Protein AF-A0A496D3Z0-F1 (afdb_monomer_lite)

Foldseek 3Di:
DVLLVVLVVVVVVVVVVLVVVVVVLVVVCVVPPDDVVSVVVVVVSVVVVVVVVVVSCVSCVVVVVVVVVVVVVVVVVCLLQPCPNPPRPNVVVVVVVVVVLVVLQVVLVVQLVVLVVQLVVQLVVLVPDPPDDPVRSVVSSVVSVVSSVVSNVVSVVVHDDDDDDDDDPDPCVVVVVVVVCCVPPVVPDDPVVNCVVCVVVVVVQVVVVVVVDHDDDPVDDDDDDDPPPDDD

Sequence (232 aa):
MENCVSTLQMNAESSVLYAGKGRGLLEQIGREGMNEFFAGEIRAYIAECTCEVGRMNCIRKPFTTELVKWQKQFVAFEKSIDPAEKGSPAYEASCILFAYMKKQMNEAENRALQLQKNRNRTEKRIAGRDDLSDEQKSQALQKADSRLLAGQAALQLTAVATDLIPVVTDPEGYIDLLRFWWQELGRNLSDDDLERIFRPMLSYAKKQARKGVRVKSVYIEYREEPKGVRAA

Structure (mmCIF, N/CA/C/O backbone):
data_AF-A0A496D3Z0-F1
#
_entry.id   AF-A0A496D3Z0-F1
#
loop_
_atom_site.group_PDB
_atom_site.id
_atom_site.type_symbol
_atom_site.label_atom_id
_atom_site.label_alt_id
_atom_site.label_comp_id
_atom_site.label_asym_id
_atom_site.label_entity_id
_atom_site.label_seq_id
_atom_site.pdbx_PDB_ins_code
_atom_site.Cartn_x
_atom_site.Cartn_y
_atom_site.Cartn_z
_atom_site.occupancy
_atom_site.B_iso_or_equiv
_atom_site.auth_seq_id
_atom_site.auth_comp_id
_atom_site.auth_asym_id
_atom_site.auth_atom_id
_atom_site.pdbx_PDB_model_num
ATOM 1 N N . MET A 1 1 ? 27.974 25.133 -6.505 1.00 60.75 1 MET A N 1
ATOM 2 C CA . MET A 1 1 ? 26.941 24.802 -7.517 1.00 60.75 1 MET A CA 1
ATOM 3 C C . MET A 1 1 ? 27.378 25.120 -8.945 1.00 60.75 1 MET A C 1
ATOM 5 O O . MET A 1 1 ? 27.007 24.371 -9.834 1.00 60.75 1 MET A O 1
ATOM 9 N N . GLU A 1 2 ? 28.203 26.145 -9.170 1.00 62.78 2 GLU A N 1
ATOM 10 C CA . GLU A 1 2 ? 28.691 26.567 -10.499 1.00 62.78 2 GLU A CA 1
ATOM 11 C C . GLU A 1 2 ? 29.305 25.430 -11.351 1.00 62.78 2 GLU A C 1
ATOM 13 O O . GLU A 1 2 ? 28.950 25.259 -12.514 1.00 62.78 2 GLU A O 1
ATOM 18 N N . ASN A 1 3 ? 30.102 24.540 -10.744 1.00 80.12 3 ASN A N 1
ATOM 19 C CA . ASN A 1 3 ? 30.683 23.367 -11.424 1.00 80.12 3 ASN A CA 1
ATOM 20 C C . ASN A 1 3 ? 29.629 22.302 -11.843 1.00 80.12 3 ASN A C 1
ATOM 22 O O . ASN A 1 3 ? 29.770 21.623 -12.859 1.00 80.12 3 ASN A O 1
ATOM 26 N N . CYS A 1 4 ? 28.518 22.189 -11.104 1.00 86.31 4 CYS A N 1
ATOM 27 C CA . CYS A 1 4 ? 27.430 21.258 -11.430 1.00 86.31 4 CYS A CA 1
ATOM 28 C C . CYS A 1 4 ? 26.625 21.733 -12.648 1.00 86.31 4 CYS A C 1
ATOM 30 O O . CYS A 1 4 ? 26.275 20.926 -13.506 1.00 86.31 4 CYS A O 1
ATOM 32 N N . VAL A 1 5 ? 26.358 23.040 -12.739 1.00 88.62 5 VAL A N 1
ATOM 33 C CA . VAL A 1 5 ? 25.646 23.639 -13.881 1.00 88.62 5 VAL A CA 1
ATOM 34 C C . VAL A 1 5 ? 26.470 23.488 -15.159 1.00 88.62 5 VAL A C 1
ATOM 36 O O . VAL A 1 5 ? 25.944 23.038 -16.173 1.00 88.62 5 VAL A O 1
ATOM 39 N N . SER A 1 6 ? 27.776 23.758 -15.088 1.00 89.38 6 SER A N 1
ATOM 40 C CA . SER A 1 6 ? 28.695 23.540 -16.212 1.00 89.38 6 SER A CA 1
ATOM 41 C C . SER A 1 6 ? 28.736 22.068 -16.656 1.00 89.38 6 SER A C 1
ATOM 43 O O . SER A 1 6 ? 28.570 21.764 -17.835 1.00 89.38 6 SER A O 1
ATOM 45 N N . THR A 1 7 ? 28.834 21.128 -15.709 1.00 90.06 7 THR A N 1
ATOM 46 C CA . THR A 1 7 ? 28.769 19.683 -16.004 1.00 90.06 7 THR A CA 1
ATOM 47 C C . THR A 1 7 ? 27.466 19.294 -16.710 1.00 90.06 7 THR A C 1
ATOM 49 O O . THR A 1 7 ? 27.479 18.505 -17.655 1.00 90.06 7 THR A O 1
ATOM 52 N N . LEU A 1 8 ? 26.330 19.829 -16.253 1.00 92.44 8 LEU A N 1
ATOM 53 C CA . LEU A 1 8 ? 25.029 19.556 -16.859 1.00 92.44 8 LEU A CA 1
ATOM 54 C C . LEU A 1 8 ? 24.971 20.067 -18.304 1.00 92.44 8 LEU A C 1
ATOM 56 O O . LEU A 1 8 ? 24.492 19.347 -19.178 1.00 92.44 8 LEU A O 1
ATOM 60 N N . GLN A 1 9 ? 25.510 21.260 -18.555 1.00 93.88 9 GLN A N 1
ATOM 61 C CA . GLN A 1 9 ? 25.597 21.844 -19.890 1.00 93.88 9 GLN A CA 1
ATOM 62 C C . GLN A 1 9 ? 26.460 20.987 -20.833 1.00 93.88 9 GLN A C 1
ATOM 64 O O . GLN A 1 9 ? 25.999 20.614 -21.910 1.00 93.88 9 GLN A O 1
ATOM 69 N N . MET A 1 10 ? 27.656 20.570 -20.401 1.00 91.56 10 MET A N 1
ATOM 70 C CA . MET A 1 10 ? 28.522 19.676 -21.191 1.00 91.56 10 MET A CA 1
ATOM 71 C C . MET A 1 10 ? 27.834 18.342 -21.523 1.00 91.56 10 MET A C 1
ATOM 73 O O . MET A 1 10 ? 27.983 17.795 -22.619 1.00 91.56 10 MET A O 1
ATOM 77 N N . ASN A 1 11 ? 27.073 17.798 -20.571 1.00 93.81 11 ASN A N 1
ATOM 78 C CA . ASN A 1 11 ? 26.295 16.580 -20.774 1.00 93.81 11 ASN A CA 1
ATOM 79 C C . ASN A 1 11 ? 25.156 16.788 -21.786 1.00 93.81 11 ASN A C 1
ATOM 81 O O . ASN A 1 11 ? 24.893 15.892 -22.588 1.00 93.81 11 ASN A O 1
ATOM 85 N N . ALA A 1 12 ? 24.495 17.949 -21.771 1.00 95.06 12 ALA A N 1
ATOM 86 C CA . ALA A 1 12 ? 23.454 18.290 -22.737 1.00 95.06 12 ALA A CA 1
ATOM 87 C C . ALA A 1 12 ? 24.020 18.392 -24.162 1.00 95.06 12 ALA A C 1
ATOM 89 O O . ALA A 1 12 ? 23.465 17.802 -25.087 1.00 95.06 12 ALA A O 1
ATOM 90 N N . GLU A 1 13 ? 25.167 19.051 -24.329 1.00 95.94 13 GLU A N 1
ATOM 91 C CA . GLU A 1 13 ? 25.869 19.150 -25.617 1.00 95.94 13 GLU A CA 1
ATOM 92 C C . GLU A 1 13 ? 26.274 17.770 -26.152 1.00 95.94 13 GLU A C 1
ATOM 94 O O . GLU A 1 13 ? 25.995 17.439 -27.307 1.00 95.94 13 GLU A O 1
ATOM 99 N N . SER A 1 14 ? 26.846 16.924 -25.289 1.00 95.38 14 SER A N 1
ATOM 100 C CA . SER A 1 14 ? 27.213 15.545 -25.640 1.00 95.38 14 SER A CA 1
ATOM 101 C C . SER A 1 14 ? 25.978 14.732 -26.048 1.00 95.38 14 SER A C 1
ATOM 103 O O . SER A 1 14 ? 25.997 14.018 -27.050 1.00 95.38 14 SER A O 1
ATOM 105 N N . SER A 1 15 ? 24.865 14.881 -25.324 1.00 95.69 15 SER A N 1
ATOM 106 C CA . SER A 1 15 ? 23.603 14.212 -25.651 1.00 95.69 15 SER A CA 1
ATOM 107 C C . SER A 1 15 ? 23.080 14.609 -27.034 1.00 95.69 15 SER A C 1
ATOM 109 O O . SER A 1 15 ? 22.713 13.730 -27.816 1.00 95.69 15 SER A O 1
ATOM 111 N N . VAL A 1 16 ? 23.097 15.903 -27.370 1.00 97.31 16 VAL A N 1
ATOM 112 C CA . VAL A 1 16 ? 22.677 16.396 -28.692 1.00 97.31 16 VAL A CA 1
ATOM 113 C C . VAL A 1 16 ? 23.562 15.823 -29.800 1.00 97.31 16 VAL A C 1
ATOM 115 O O . VAL A 1 16 ? 23.030 15.349 -30.808 1.00 97.31 16 VAL A O 1
ATOM 118 N N . LEU A 1 17 ? 24.884 15.810 -29.601 1.00 96.94 17 LEU A N 1
ATOM 119 C CA . LEU A 1 17 ? 25.853 15.283 -30.565 1.00 96.94 17 LEU A CA 1
ATOM 120 C C . LEU A 1 17 ? 25.596 13.804 -30.889 1.00 96.94 17 LEU A C 1
ATOM 122 O O . LEU A 1 17 ? 25.396 13.448 -32.053 1.00 96.94 17 LEU A O 1
ATOM 126 N N . TYR A 1 18 ? 25.566 12.942 -29.868 1.00 97.19 18 TYR A N 1
ATOM 127 C CA . TYR A 1 18 ? 25.390 11.501 -30.073 1.00 97.19 18 TYR A CA 1
ATOM 128 C C . TYR A 1 18 ? 23.985 11.161 -30.579 1.00 97.19 18 TYR A C 1
ATOM 130 O O . TYR A 1 18 ? 23.849 10.318 -31.463 1.00 97.19 18 TYR A O 1
ATOM 138 N N . ALA A 1 19 ? 22.948 11.868 -30.118 1.00 97.12 19 ALA A N 1
ATOM 139 C CA . ALA A 1 19 ? 21.601 11.701 -30.658 1.00 97.12 19 ALA A CA 1
ATOM 140 C C . ALA A 1 19 ? 21.523 12.092 -32.145 1.00 97.12 19 ALA A C 1
ATOM 142 O O . ALA A 1 19 ? 20.820 11.437 -32.914 1.00 97.12 19 ALA A O 1
ATOM 143 N N . GLY A 1 20 ? 22.254 13.131 -32.564 1.00 97.50 20 GLY A N 1
ATOM 144 C CA . GLY A 1 20 ? 22.399 13.505 -33.971 1.00 97.50 20 GLY A CA 1
ATOM 145 C C . GLY A 1 20 ? 23.068 12.407 -34.800 1.00 97.50 20 GLY A C 1
ATOM 146 O O . GLY A 1 20 ? 22.514 12.000 -35.820 1.00 97.50 20 GLY A O 1
ATOM 147 N N . LYS A 1 21 ? 24.203 11.871 -34.323 1.00 96.75 21 LYS A N 1
ATOM 148 C CA . LYS A 1 21 ? 24.913 10.752 -34.970 1.00 96.75 21 LYS A CA 1
ATOM 149 C C . LYS A 1 21 ? 24.010 9.523 -35.129 1.00 96.75 21 LYS A C 1
ATOM 151 O O . LYS A 1 21 ? 23.917 8.969 -36.220 1.00 96.75 21 LYS A O 1
ATOM 156 N N . GLY A 1 22 ? 23.296 9.144 -34.068 1.00 96.94 22 GLY A N 1
ATOM 157 C CA . GLY A 1 22 ? 22.370 8.012 -34.087 1.00 96.94 22 GLY A CA 1
ATOM 158 C C . GLY A 1 22 ? 21.210 8.199 -35.064 1.00 96.94 22 GLY A C 1
ATOM 159 O O . GLY A 1 22 ? 20.915 7.289 -35.832 1.00 96.94 22 GLY A O 1
ATOM 160 N N . ARG A 1 23 ? 20.578 9.382 -35.088 1.00 97.69 23 ARG A N 1
ATOM 161 C CA . ARG A 1 23 ? 19.509 9.681 -36.058 1.00 97.69 23 ARG A CA 1
ATOM 162 C C . ARG A 1 23 ? 20.002 9.587 -37.499 1.00 97.69 23 ARG A C 1
ATOM 164 O O . ARG A 1 23 ? 19.348 8.931 -38.299 1.00 97.69 23 ARG A O 1
ATOM 171 N N . GLY A 1 24 ? 21.167 10.162 -37.806 1.00 97.25 24 GLY A N 1
ATOM 172 C CA . GLY A 1 24 ? 21.754 10.080 -39.146 1.00 97.25 24 GLY A CA 1
ATOM 173 C C . GLY A 1 24 ? 22.010 8.636 -39.592 1.00 97.25 24 GLY A C 1
ATOM 174 O O . GLY A 1 24 ? 21.653 8.265 -40.710 1.00 97.25 24 GLY A O 1
ATOM 175 N N . LEU A 1 25 ? 22.545 7.802 -38.693 1.00 96.62 25 LEU A N 1
ATOM 176 C CA . LEU A 1 25 ? 22.771 6.380 -38.960 1.00 96.62 25 LEU A CA 1
ATOM 177 C C . LEU A 1 25 ? 21.450 5.626 -39.197 1.00 96.62 25 LEU A C 1
ATOM 179 O O . LEU A 1 25 ? 21.336 4.857 -40.148 1.00 96.62 25 LEU A O 1
ATOM 183 N N . LEU A 1 26 ? 20.429 5.876 -38.372 1.00 96.94 26 LEU A N 1
ATOM 184 C CA . LEU A 1 26 ? 19.109 5.256 -38.524 1.0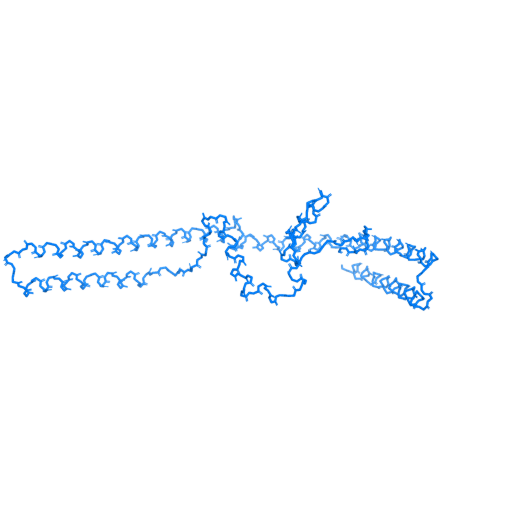0 96.94 26 LEU A CA 1
ATOM 185 C C . LEU A 1 26 ? 18.402 5.685 -39.817 1.00 96.94 26 LEU A C 1
ATOM 187 O O . LEU A 1 26 ? 17.761 4.858 -40.460 1.00 96.94 26 LEU A O 1
ATOM 191 N N . GLU A 1 27 ? 18.537 6.946 -40.230 1.00 97.31 27 GLU A N 1
ATOM 192 C CA . GLU A 1 27 ? 18.002 7.432 -41.505 1.00 97.31 27 GLU A CA 1
ATOM 193 C C . GLU A 1 27 ? 18.667 6.759 -42.712 1.00 97.31 27 GLU A C 1
ATOM 195 O O . GLU A 1 27 ? 17.983 6.420 -43.677 1.00 97.31 27 GLU A O 1
ATOM 200 N N . GLN A 1 28 ? 19.987 6.549 -42.669 1.00 95.62 28 GLN A N 1
ATOM 201 C CA . GLN A 1 28 ? 20.709 5.815 -43.714 1.00 95.62 28 GLN A CA 1
ATOM 202 C C . GLN A 1 28 ? 20.238 4.362 -43.794 1.00 95.62 28 GLN A C 1
ATOM 204 O O . GLN A 1 28 ? 19.868 3.899 -44.872 1.00 95.62 28 GLN A O 1
ATOM 209 N N . ILE A 1 29 ? 20.136 3.679 -42.651 1.00 96.25 29 ILE A N 1
ATOM 210 C CA . ILE A 1 29 ? 19.622 2.303 -42.577 1.00 96.25 29 ILE A CA 1
ATOM 211 C C . ILE A 1 29 ? 18.179 2.221 -43.085 1.00 96.25 29 ILE A C 1
ATOM 213 O O . ILE A 1 29 ? 17.824 1.269 -43.777 1.00 96.25 29 ILE A O 1
ATOM 217 N N . GLY A 1 30 ? 17.345 3.221 -42.787 1.00 95.12 30 GLY A N 1
ATOM 218 C CA . GLY A 1 30 ? 15.973 3.293 -43.289 1.00 95.12 30 GLY A CA 1
ATOM 219 C C . GLY A 1 30 ? 15.882 3.395 -44.816 1.00 95.12 30 GLY A C 1
ATOM 220 O O . GLY A 1 30 ? 14.914 2.906 -45.392 1.00 95.12 30 GLY A O 1
ATOM 221 N N . ARG A 1 31 ? 16.884 3.996 -45.477 1.00 95.19 31 ARG A N 1
ATOM 222 C CA . ARG A 1 31 ? 16.952 4.120 -46.945 1.00 95.19 31 ARG A CA 1
ATOM 223 C C . ARG A 1 31 ? 17.604 2.916 -47.625 1.00 95.19 31 ARG A C 1
ATOM 225 O O . ARG A 1 31 ? 17.150 2.505 -48.686 1.00 95.19 31 ARG A O 1
ATOM 232 N N . GLU A 1 32 ? 18.670 2.384 -47.038 1.00 93.94 32 GLU A N 1
ATOM 233 C CA . GLU A 1 32 ? 19.558 1.402 -47.681 1.00 93.94 32 GLU A CA 1
ATOM 234 C C . GLU A 1 32 ? 19.343 -0.036 -47.182 1.00 93.94 32 GLU A C 1
ATOM 236 O O . GLU A 1 32 ? 19.821 -0.990 -47.795 1.00 93.94 32 GLU A O 1
ATOM 241 N N . GLY A 1 33 ? 18.584 -0.206 -46.097 1.00 93.12 33 GLY A N 1
ATOM 242 C CA . GLY A 1 33 ? 18.344 -1.490 -45.450 1.00 93.12 33 GLY A CA 1
ATOM 243 C C . GLY A 1 33 ? 19.499 -1.932 -44.548 1.00 93.12 33 GLY A C 1
ATOM 244 O O . GLY A 1 33 ? 20.648 -1.521 -44.693 1.00 93.12 33 GLY A O 1
ATOM 245 N N . MET A 1 34 ? 19.189 -2.797 -43.582 1.00 94.44 34 MET A N 1
ATOM 246 C CA . MET A 1 34 ? 20.186 -3.324 -42.650 1.00 94.44 34 MET A CA 1
ATOM 247 C C . MET A 1 34 ? 21.131 -4.312 -43.350 1.00 94.44 34 MET A C 1
ATOM 249 O O . MET A 1 34 ? 20.680 -5.248 -44.007 1.00 94.44 34 MET A O 1
ATOM 253 N N . ASN A 1 35 ? 22.441 -4.138 -43.168 1.00 93.75 35 ASN A N 1
ATOM 254 C CA . ASN A 1 35 ? 23.485 -5.006 -43.722 1.00 93.75 35 ASN A CA 1
ATOM 255 C C . ASN A 1 35 ? 24.674 -5.132 -42.744 1.00 93.75 35 ASN A C 1
ATOM 257 O O . ASN A 1 35 ? 24.677 -4.504 -41.686 1.00 93.75 35 ASN A O 1
ATOM 261 N N . GLU A 1 36 ? 25.686 -5.946 -43.072 1.00 93.88 36 GLU A N 1
ATOM 262 C CA . GLU A 1 36 ? 26.823 -6.195 -42.163 1.00 93.88 36 GLU A CA 1
ATOM 263 C C . GLU A 1 36 ? 27.687 -4.944 -41.924 1.00 93.88 36 GLU A C 1
ATOM 265 O O . GLU A 1 36 ? 28.218 -4.763 -40.828 1.00 93.88 36 GLU A O 1
ATOM 270 N N . PHE A 1 37 ? 27.777 -4.041 -42.908 1.00 94.19 37 PHE A N 1
ATOM 271 C CA . PHE A 1 37 ? 28.451 -2.754 -42.738 1.00 94.19 37 PHE A CA 1
ATOM 272 C C . PHE A 1 37 ? 27.727 -1.902 -41.684 1.00 94.19 37 PHE A C 1
ATOM 274 O O . PHE A 1 37 ? 28.333 -1.514 -40.686 1.00 94.19 37 PHE A O 1
ATOM 281 N N . PHE A 1 38 ? 26.409 -1.718 -41.820 1.00 95.81 38 PHE A N 1
ATOM 282 C CA . PHE A 1 38 ? 25.603 -1.008 -40.825 1.00 95.81 38 PHE A CA 1
ATOM 283 C C . PHE A 1 38 ? 25.552 -1.728 -39.473 1.00 95.81 38 PHE A C 1
ATOM 285 O O . PHE A 1 38 ? 25.479 -1.073 -38.437 1.00 95.81 38 PHE A O 1
ATOM 292 N N . ALA A 1 39 ? 25.655 -3.061 -39.442 1.00 93.69 39 ALA A N 1
ATOM 293 C CA . ALA A 1 39 ? 25.828 -3.806 -38.196 1.00 93.69 39 ALA A CA 1
ATOM 294 C C . ALA A 1 39 ? 27.145 -3.440 -37.493 1.00 93.69 39 ALA A C 1
ATOM 296 O O . ALA A 1 39 ? 27.179 -3.315 -36.268 1.00 93.69 39 ALA A O 1
ATOM 297 N N . GLY A 1 40 ? 28.235 -3.264 -38.247 1.00 95.19 40 GLY A N 1
ATOM 298 C CA . GLY A 1 40 ? 29.501 -2.722 -37.750 1.00 95.19 40 GLY A CA 1
ATOM 299 C C . GLY A 1 40 ? 29.348 -1.306 -37.189 1.00 95.19 40 GLY A C 1
ATOM 300 O O . GLY A 1 40 ? 29.679 -1.079 -36.026 1.00 95.19 40 GLY A O 1
ATOM 301 N N . GLU A 1 41 ? 28.763 -0.398 -37.971 1.00 96.06 41 GLU A N 1
ATOM 302 C CA . GLU A 1 41 ? 28.565 1.008 -37.588 1.00 96.06 41 GLU A CA 1
ATOM 303 C C . GLU A 1 41 ? 27.668 1.164 -36.354 1.00 96.06 41 GLU A C 1
ATOM 305 O O . GLU A 1 41 ? 27.993 1.921 -35.441 1.00 96.06 41 GLU A O 1
ATOM 310 N N . ILE A 1 42 ? 26.576 0.396 -36.262 1.00 95.31 42 ILE A N 1
ATOM 311 C CA . ILE A 1 42 ? 25.711 0.384 -35.075 1.00 95.31 42 ILE A CA 1
ATOM 312 C C . ILE A 1 42 ? 26.484 -0.115 -33.855 1.00 95.31 42 ILE A C 1
ATOM 314 O O . ILE A 1 42 ? 26.382 0.484 -32.785 1.00 95.31 42 ILE A O 1
ATOM 318 N N . ARG A 1 43 ? 27.274 -1.190 -33.987 1.00 94.38 43 ARG A N 1
ATOM 319 C CA . ARG A 1 43 ? 28.087 -1.706 -32.872 1.00 94.38 43 ARG A CA 1
ATOM 320 C C . ARG A 1 43 ? 29.107 -0.669 -32.399 1.00 94.38 43 ARG A C 1
ATOM 322 O O . ARG A 1 43 ? 29.235 -0.474 -31.191 1.00 94.38 43 ARG A O 1
ATOM 329 N N . ALA A 1 44 ? 29.786 0.013 -33.322 1.00 95.75 44 ALA A N 1
ATOM 330 C CA . ALA A 1 44 ? 30.734 1.077 -33.001 1.00 95.75 44 ALA A CA 1
ATOM 331 C C . ALA A 1 44 ? 30.041 2.268 -32.322 1.00 95.75 44 ALA A C 1
ATOM 333 O O . ALA A 1 44 ? 30.456 2.687 -31.243 1.00 95.75 44 ALA A O 1
ATOM 334 N N . TYR A 1 45 ? 28.929 2.744 -32.887 1.00 96.81 45 TYR A N 1
ATOM 335 C CA . TYR A 1 45 ? 28.114 3.809 -32.306 1.00 96.81 45 TYR A CA 1
ATOM 336 C C . TYR A 1 45 ? 27.648 3.471 -30.881 1.00 96.81 45 TYR A C 1
ATOM 338 O O . TYR A 1 45 ? 27.814 4.278 -29.969 1.00 96.81 45 TYR A O 1
ATOM 346 N N . ILE A 1 46 ? 27.134 2.257 -30.656 1.00 95.56 46 ILE A N 1
ATOM 347 C CA . ILE A 1 46 ? 26.729 1.789 -29.323 1.00 95.56 46 ILE A CA 1
ATOM 348 C C . ILE A 1 46 ? 27.921 1.780 -28.358 1.00 95.56 46 ILE A C 1
ATOM 350 O O . ILE A 1 46 ? 27.777 2.200 -27.206 1.00 95.56 46 ILE A O 1
ATOM 354 N N . ALA A 1 47 ? 29.094 1.319 -28.801 1.00 95.75 47 ALA A N 1
ATOM 355 C CA . ALA A 1 47 ? 30.295 1.297 -27.971 1.00 95.75 47 ALA A CA 1
ATOM 356 C C . ALA A 1 47 ? 30.737 2.715 -27.570 1.00 95.75 47 ALA A C 1
ATOM 358 O O . ALA A 1 47 ? 30.998 2.964 -26.393 1.00 95.75 47 ALA A O 1
ATOM 359 N N . GLU A 1 48 ? 30.746 3.664 -28.508 1.00 95.81 48 GLU A N 1
ATOM 360 C CA . GLU A 1 48 ? 31.067 5.065 -28.221 1.00 95.81 48 GLU A CA 1
ATOM 361 C C . GLU A 1 48 ? 30.060 5.700 -27.255 1.00 95.81 48 GLU A C 1
ATOM 363 O O . GLU A 1 48 ? 30.461 6.301 -26.257 1.00 95.81 48 GLU A O 1
ATOM 368 N N . CYS A 1 49 ? 28.755 5.511 -27.490 1.00 96.50 49 CYS A N 1
ATOM 369 C CA . CYS A 1 49 ? 27.718 5.981 -26.573 1.00 96.50 49 CYS A CA 1
ATOM 370 C C . CYS A 1 49 ? 27.898 5.395 -25.170 1.00 96.50 49 CYS A C 1
ATOM 372 O O . CYS A 1 49 ? 27.720 6.099 -24.179 1.00 96.50 49 CYS A O 1
ATOM 374 N N . THR A 1 50 ? 28.282 4.121 -25.072 1.00 95.38 50 THR A N 1
ATOM 375 C CA . THR A 1 50 ? 28.534 3.461 -23.786 1.00 95.38 50 THR A CA 1
ATOM 376 C C . THR A 1 50 ? 29.696 4.127 -23.046 1.00 95.38 50 THR A C 1
ATOM 378 O O . THR A 1 50 ? 29.575 4.432 -21.857 1.00 95.38 50 THR A O 1
ATOM 381 N N . CYS A 1 51 ? 30.800 4.405 -23.744 1.00 95.69 51 CYS A N 1
ATOM 382 C CA . CYS A 1 51 ? 31.952 5.112 -23.185 1.00 95.69 51 CYS A CA 1
ATOM 383 C C . CYS A 1 51 ? 31.588 6.532 -22.732 1.00 95.69 51 CYS A C 1
ATOM 385 O O . CYS A 1 51 ? 31.926 6.927 -21.613 1.00 95.69 51 CYS A O 1
ATOM 387 N N . GLU A 1 52 ? 30.856 7.279 -23.560 1.00 95.94 52 GLU A N 1
ATOM 388 C CA . GLU A 1 52 ? 30.467 8.653 -23.249 1.00 95.94 52 GLU A CA 1
ATOM 389 C C . GLU A 1 52 ? 29.507 8.719 -22.057 1.00 95.94 52 GLU A C 1
ATOM 391 O O . GLU A 1 52 ? 29.727 9.490 -21.123 1.00 95.94 52 GLU A O 1
ATOM 396 N N . VAL A 1 53 ? 28.500 7.843 -22.010 1.00 96.00 53 VAL A N 1
ATOM 397 C CA . VAL A 1 53 ? 27.616 7.707 -20.843 1.00 96.00 53 VAL A CA 1
ATOM 398 C C . VAL A 1 53 ? 28.428 7.365 -19.591 1.00 96.00 53 VAL A C 1
ATOM 400 O O . VAL A 1 53 ? 28.169 7.916 -18.519 1.00 96.00 53 VAL A O 1
ATOM 403 N N . GLY A 1 54 ? 29.448 6.509 -19.710 1.00 94.56 54 GLY A N 1
ATOM 404 C CA . GLY A 1 54 ? 30.405 6.231 -18.638 1.00 94.56 54 GLY A CA 1
ATOM 405 C C . GLY A 1 54 ? 31.105 7.495 -18.127 1.00 94.56 54 GLY A C 1
ATOM 406 O O . GLY A 1 54 ? 31.107 7.757 -16.922 1.00 94.56 54 GLY A O 1
ATOM 407 N N . ARG A 1 55 ? 31.628 8.328 -19.033 1.00 95.12 55 ARG A N 1
ATOM 408 C CA . ARG A 1 55 ? 32.265 9.616 -18.712 1.00 95.12 55 ARG A CA 1
ATOM 409 C C . ARG A 1 55 ? 31.291 10.581 -18.029 1.00 95.12 55 ARG A C 1
ATOM 411 O O . ARG A 1 55 ? 31.595 11.087 -16.947 1.00 95.12 55 ARG A O 1
ATOM 418 N N . MET A 1 56 ? 30.106 10.787 -18.609 1.00 94.62 56 MET A N 1
ATOM 419 C CA . MET A 1 56 ? 29.043 11.635 -18.049 1.00 94.62 56 MET A CA 1
ATOM 420 C C . MET A 1 56 ? 28.660 11.182 -16.632 1.00 94.62 56 MET A C 1
ATOM 422 O O . MET A 1 56 ? 28.493 12.004 -15.725 1.00 94.62 56 MET A O 1
ATOM 426 N N . ASN A 1 57 ? 28.560 9.864 -16.421 1.00 93.25 57 ASN A N 1
ATOM 427 C CA . ASN A 1 57 ? 28.279 9.259 -15.123 1.00 93.25 57 ASN A CA 1
ATOM 428 C C . ASN A 1 57 ? 29.386 9.539 -14.103 1.00 93.25 57 ASN A C 1
ATOM 430 O O . ASN A 1 57 ? 29.077 9.904 -12.969 1.00 93.25 57 ASN A O 1
ATOM 434 N N . CYS A 1 58 ? 30.657 9.409 -14.486 1.00 92.81 58 CYS A N 1
ATOM 435 C CA . CYS A 1 58 ? 31.787 9.699 -13.605 1.00 92.81 58 CYS A CA 1
ATOM 436 C C . CYS A 1 58 ? 31.783 11.155 -13.123 1.00 92.81 58 CYS A C 1
ATOM 438 O O . CYS A 1 58 ? 31.955 11.396 -11.930 1.00 92.81 58 CYS A O 1
ATOM 440 N N . ILE A 1 59 ? 31.523 12.113 -14.017 1.00 90.81 59 ILE A N 1
ATOM 441 C CA . ILE A 1 59 ? 31.560 13.544 -13.680 1.00 90.81 59 ILE A CA 1
ATOM 442 C C . ILE A 1 59 ? 30.347 13.951 -12.835 1.00 90.81 59 ILE A C 1
ATOM 444 O O . ILE A 1 59 ? 30.495 14.698 -11.871 1.00 90.81 59 ILE A O 1
ATOM 448 N N . ARG A 1 60 ? 29.143 13.427 -13.122 1.00 92.00 60 ARG A N 1
ATOM 449 C CA . ARG A 1 60 ? 27.949 13.748 -12.312 1.00 92.00 60 ARG A CA 1
ATOM 450 C C . ARG A 1 60 ? 27.960 13.092 -10.925 1.00 92.00 60 ARG A C 1
ATOM 452 O O . ARG A 1 60 ? 27.260 13.552 -10.019 1.00 92.00 60 ARG A O 1
ATOM 459 N N . LYS A 1 61 ? 28.707 11.992 -10.751 1.00 93.00 61 LYS A N 1
ATOM 460 C CA . LYS A 1 61 ? 28.653 11.133 -9.557 1.00 93.00 61 LYS A CA 1
ATOM 461 C C . LYS A 1 61 ? 28.884 11.891 -8.243 1.00 93.00 61 LYS A C 1
ATOM 463 O O . LYS A 1 61 ? 28.042 11.715 -7.363 1.00 93.00 61 LYS A O 1
ATOM 468 N N . PRO A 1 62 ? 29.911 12.747 -8.074 1.00 91.69 62 PRO A N 1
ATOM 469 C CA . PRO A 1 62 ? 30.134 13.465 -6.815 1.00 91.69 62 PR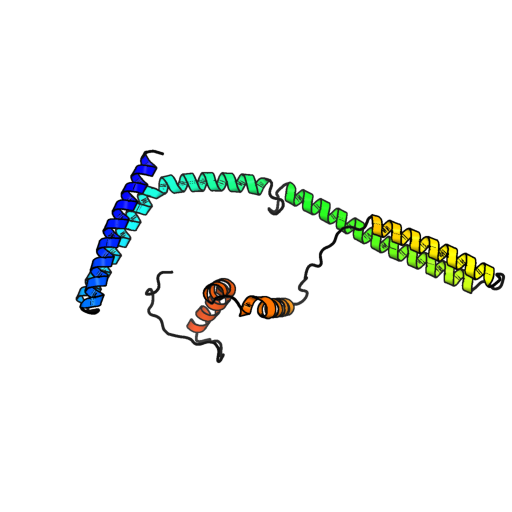O A CA 1
ATOM 470 C C . PRO A 1 62 ? 28.938 14.337 -6.412 1.00 91.69 62 PRO A C 1
ATOM 472 O O . PRO A 1 62 ? 28.498 14.288 -5.267 1.00 91.69 62 PRO A O 1
ATOM 475 N N . PHE A 1 63 ? 28.346 15.056 -7.371 1.00 90.81 63 PHE A N 1
ATOM 476 C CA . PHE A 1 63 ? 27.189 15.920 -7.121 1.00 90.81 63 PHE A CA 1
ATOM 477 C C . PHE A 1 63 ? 25.950 15.106 -6.752 1.00 90.81 63 PHE A C 1
ATOM 479 O O . PHE A 1 63 ? 25.321 15.347 -5.725 1.00 90.81 63 PHE A O 1
ATOM 486 N N . THR A 1 64 ? 25.623 14.096 -7.564 1.00 92.00 64 THR A N 1
ATOM 487 C CA . THR A 1 64 ? 24.461 13.234 -7.298 1.00 92.00 64 THR A CA 1
ATOM 488 C C . THR A 1 64 ? 24.606 12.450 -5.994 1.00 92.00 64 THR A C 1
ATOM 490 O O . THR A 1 64 ? 23.608 12.196 -5.333 1.00 92.00 64 THR A O 1
ATOM 493 N N . THR A 1 65 ? 25.833 12.122 -5.578 1.00 94.12 65 THR A N 1
ATOM 494 C CA . THR A 1 65 ? 26.094 11.444 -4.302 1.00 94.12 65 THR A CA 1
ATOM 495 C C . THR A 1 65 ? 25.755 12.343 -3.115 1.00 94.12 65 THR A C 1
ATOM 497 O O . THR A 1 65 ? 25.042 11.899 -2.215 1.00 94.12 65 THR A O 1
ATOM 500 N N . GLU A 1 66 ? 26.200 13.604 -3.115 1.00 94.25 66 GLU A N 1
ATOM 501 C CA . GLU A 1 66 ? 25.842 14.545 -2.043 1.00 94.25 66 GLU A CA 1
ATOM 502 C C . GLU A 1 66 ? 24.343 14.880 -2.052 1.00 94.25 66 GLU A C 1
ATOM 504 O O . GLU A 1 66 ? 23.721 14.901 -0.993 1.00 94.25 66 GLU A O 1
ATOM 509 N N . LEU A 1 67 ? 23.718 15.031 -3.226 1.00 94.06 67 LEU A N 1
ATOM 510 C CA . LEU A 1 67 ? 22.263 15.221 -3.315 1.00 94.06 67 LEU A CA 1
ATOM 511 C C . LEU A 1 67 ? 21.490 14.028 -2.740 1.00 94.06 67 LEU A C 1
ATOM 513 O O . LEU A 1 67 ? 20.567 14.219 -1.952 1.00 94.06 67 LEU A O 1
ATOM 517 N N . VAL A 1 68 ? 21.891 12.796 -3.069 1.00 96.38 68 VAL A N 1
ATOM 518 C CA . VAL A 1 68 ? 21.297 11.577 -2.495 1.00 96.38 68 VAL A CA 1
ATOM 519 C C . VAL A 1 68 ? 21.517 11.520 -0.985 1.00 96.38 68 VAL A C 1
ATOM 521 O O . VAL A 1 68 ? 20.643 11.064 -0.253 1.00 96.38 68 VAL A O 1
ATOM 524 N N . LYS A 1 69 ? 22.666 11.979 -0.486 1.00 97.50 69 LYS A N 1
ATOM 525 C CA . LYS A 1 69 ? 22.934 12.054 0.954 1.00 97.50 69 LYS A CA 1
ATOM 526 C C . LYS A 1 69 ? 21.998 13.043 1.647 1.00 97.50 69 LYS A C 1
ATOM 528 O O . LYS A 1 69 ? 21.442 12.687 2.681 1.00 97.50 69 LYS A O 1
ATOM 533 N N . TRP A 1 70 ? 21.776 14.231 1.085 1.00 97.19 70 TRP A N 1
ATOM 534 C CA . TRP A 1 70 ? 20.798 15.184 1.623 1.00 97.19 70 TRP A CA 1
ATOM 535 C C . TRP A 1 70 ? 19.375 14.642 1.544 1.00 97.19 70 TRP A C 1
ATOM 537 O O . TRP A 1 70 ? 18.668 14.664 2.544 1.00 97.19 70 TRP A O 1
ATOM 547 N N . GLN A 1 71 ? 18.985 14.063 0.407 1.00 97.88 71 GLN A N 1
ATOM 548 C CA . GLN A 1 71 ? 17.689 13.403 0.252 1.00 97.88 71 GLN A CA 1
ATOM 549 C C . GLN A 1 71 ? 17.478 12.333 1.330 1.00 97.88 71 GLN A C 1
ATOM 551 O O . GLN A 1 71 ? 16.434 12.299 1.969 1.00 97.88 71 GLN A O 1
ATOM 556 N N . LYS A 1 72 ? 18.484 11.488 1.585 1.00 97.88 72 LYS A N 1
ATOM 557 C CA . LYS A 1 72 ? 18.428 10.478 2.650 1.00 97.88 72 LYS A CA 1
ATOM 558 C C . LYS A 1 72 ? 18.274 11.093 4.038 1.00 97.88 72 LYS A C 1
ATOM 560 O O . LYS A 1 72 ? 17.593 10.496 4.860 1.00 97.88 72 LYS A O 1
ATOM 565 N N . GLN A 1 73 ? 18.896 12.241 4.310 1.00 98.06 73 GLN A N 1
ATOM 566 C CA . GLN A 1 73 ? 18.725 12.937 5.589 1.00 98.06 73 GLN A CA 1
ATOM 567 C C . GLN A 1 73 ? 17.303 13.475 5.752 1.00 98.06 73 GLN A C 1
ATOM 569 O O . GLN A 1 73 ? 16.708 13.246 6.799 1.00 98.06 73 GLN A O 1
ATOM 574 N N . PHE A 1 74 ? 16.732 14.102 4.717 1.00 98.12 74 PHE A N 1
ATOM 575 C CA . PHE A 1 74 ? 15.323 14.516 4.731 1.00 98.12 74 PHE A CA 1
ATOM 576 C C . PHE A 1 74 ? 14.397 13.328 4.998 1.00 98.12 74 PHE A C 1
ATOM 578 O O . PHE A 1 74 ? 13.641 13.350 5.965 1.00 98.12 74 PHE A O 1
ATOM 585 N N . VAL A 1 75 ? 14.555 12.244 4.234 1.00 97.94 75 VAL A N 1
ATOM 586 C CA . VAL A 1 75 ? 13.770 11.012 4.410 1.00 97.94 75 VAL A CA 1
ATOM 587 C C . VAL A 1 75 ? 13.954 10.414 5.808 1.00 97.94 75 VAL A C 1
ATOM 589 O O . VAL A 1 75 ? 13.006 9.896 6.389 1.00 97.94 75 VAL A O 1
ATOM 592 N N . ALA A 1 76 ? 15.160 10.475 6.380 1.00 97.81 76 ALA A N 1
ATOM 593 C CA . ALA A 1 76 ? 15.406 9.996 7.737 1.00 97.81 76 ALA A CA 1
ATOM 594 C C . ALA A 1 76 ? 14.679 10.844 8.790 1.00 97.81 76 ALA A C 1
ATOM 596 O O . ALA A 1 76 ? 14.123 10.286 9.735 1.00 97.81 76 ALA A O 1
ATOM 597 N N . PHE A 1 77 ? 14.650 12.169 8.628 1.00 97.56 77 PHE A N 1
ATOM 598 C CA . PHE A 1 77 ? 13.903 13.048 9.526 1.00 97.56 77 PHE A CA 1
ATOM 599 C C . PHE A 1 77 ? 12.395 12.816 9.416 1.00 97.56 77 PHE A C 1
ATOM 601 O O . PHE A 1 77 ? 11.735 12.677 10.442 1.00 97.56 77 PHE A O 1
ATOM 608 N N . GLU A 1 78 ? 11.868 12.673 8.201 1.00 97.44 78 GLU A N 1
ATOM 609 C CA . GLU A 1 78 ? 10.461 12.328 7.960 1.00 97.44 78 GLU A CA 1
ATOM 610 C C . GLU A 1 78 ? 10.099 11.003 8.644 1.00 97.44 78 GLU A C 1
ATOM 612 O O . GLU A 1 78 ? 9.204 10.959 9.487 1.00 97.44 78 GLU A O 1
ATOM 617 N N . LYS A 1 79 ? 10.877 9.944 8.388 1.00 97.81 79 LYS A N 1
ATOM 618 C CA . LYS A 1 79 ? 10.697 8.624 9.013 1.00 97.81 79 LYS A CA 1
ATOM 619 C C . LYS A 1 79 ? 10.774 8.656 10.535 1.00 97.81 79 LYS A C 1
ATOM 621 O O . LYS A 1 79 ? 10.106 7.865 11.191 1.00 97.81 79 LYS A O 1
ATOM 626 N N . SER A 1 80 ? 11.567 9.557 11.116 1.00 97.56 80 SER A N 1
ATOM 627 C CA . SER A 1 80 ? 11.715 9.624 12.574 1.00 97.56 80 SER A CA 1
ATOM 628 C C . SER A 1 80 ? 10.434 10.048 13.299 1.00 97.56 80 SER A C 1
ATOM 630 O O . SER A 1 80 ? 10.314 9.807 14.499 1.00 97.56 80 SER A O 1
ATOM 632 N N . ILE A 1 81 ? 9.470 10.632 12.579 1.00 96.94 81 ILE A N 1
ATOM 633 C CA . ILE A 1 81 ? 8.170 11.062 13.111 1.00 96.94 81 ILE A CA 1
ATOM 634 C C . ILE A 1 81 ? 6.969 10.468 12.360 1.00 96.94 81 ILE A C 1
ATOM 636 O O . ILE A 1 81 ? 5.831 10.751 12.727 1.00 96.94 81 ILE A O 1
ATOM 640 N N . ASP A 1 82 ? 7.199 9.665 11.321 1.00 96.81 82 ASP A N 1
ATOM 641 C CA . ASP A 1 82 ? 6.145 9.081 10.491 1.00 96.81 82 ASP A CA 1
ATOM 642 C C . ASP A 1 82 ? 5.335 8.037 11.288 1.00 96.81 82 ASP A C 1
ATOM 644 O O . ASP A 1 82 ? 5.915 7.053 11.759 1.00 96.81 82 ASP A O 1
ATOM 648 N N . PRO A 1 83 ? 4.003 8.191 11.435 1.00 96.75 83 PRO A N 1
ATOM 649 C CA . PRO A 1 83 ? 3.147 7.207 12.098 1.00 96.75 83 PRO A CA 1
ATOM 650 C C . PRO A 1 83 ? 3.149 5.817 11.451 1.00 96.75 83 PRO A C 1
ATOM 652 O O . PRO A 1 83 ? 2.767 4.853 12.111 1.00 96.75 83 PRO A O 1
ATOM 655 N N . ALA A 1 84 ? 3.543 5.698 10.181 1.00 95.50 84 ALA A N 1
ATOM 656 C CA . ALA A 1 84 ? 3.658 4.425 9.474 1.00 95.50 84 ALA A CA 1
ATOM 657 C C . ALA A 1 84 ? 5.039 3.763 9.638 1.00 95.50 84 ALA A C 1
ATOM 659 O O . ALA A 1 84 ? 5.179 2.565 9.373 1.00 95.50 84 ALA A O 1
ATOM 660 N N . GLU A 1 85 ? 6.060 4.501 10.088 1.00 97.31 85 GLU A N 1
ATOM 661 C CA . GLU A 1 85 ? 7.403 3.954 10.277 1.00 97.31 85 GLU A CA 1
ATOM 662 C C . GLU A 1 85 ? 7.501 3.230 11.622 1.00 97.31 85 GLU A C 1
ATOM 664 O O . GLU A 1 85 ? 7.484 3.833 12.696 1.00 97.31 85 GLU A O 1
ATOM 669 N N . LYS A 1 86 ? 7.668 1.907 11.564 1.00 96.25 86 LYS A N 1
ATOM 670 C CA . LYS A 1 86 ? 7.817 1.076 12.759 1.00 96.25 86 LYS A CA 1
ATOM 671 C C . LYS A 1 86 ? 8.994 1.548 13.622 1.00 96.25 86 LYS A C 1
ATOM 673 O O . LYS A 1 86 ? 10.132 1.588 13.158 1.00 96.25 86 LYS A O 1
ATOM 678 N N . GLY A 1 87 ? 8.717 1.815 14.898 1.00 94.62 87 GLY A N 1
ATOM 679 C CA . GLY A 1 87 ? 9.695 2.294 15.878 1.00 94.62 87 GLY A CA 1
ATOM 680 C C . GLY A 1 87 ? 9.793 3.818 15.994 1.00 94.62 87 GLY A C 1
ATOM 681 O O . GLY A 1 87 ? 10.499 4.301 16.880 1.00 94.62 87 GLY A O 1
ATOM 682 N N . SER A 1 88 ? 9.091 4.587 15.153 1.00 97.81 88 SER A N 1
ATOM 683 C CA . SER A 1 88 ? 8.929 6.025 15.386 1.00 97.81 88 SER A CA 1
ATOM 684 C C . SER A 1 88 ? 8.035 6.272 16.616 1.00 97.81 88 SER A C 1
ATOM 686 O O . SER A 1 88 ? 7.142 5.466 16.905 1.00 97.81 88 SER A O 1
ATOM 688 N N . PRO A 1 89 ? 8.188 7.399 17.337 1.00 98.19 89 PRO A N 1
ATOM 689 C CA . PRO A 1 89 ? 7.308 7.721 18.460 1.00 98.19 89 PRO A CA 1
ATOM 690 C C . PRO A 1 89 ? 5.823 7.786 18.072 1.00 98.19 89 PRO A C 1
ATOM 692 O O . PRO A 1 89 ? 4.965 7.390 18.858 1.00 98.19 89 PRO A O 1
ATOM 695 N N . ALA A 1 90 ? 5.512 8.255 16.858 1.00 97.94 90 ALA A N 1
ATOM 696 C CA . ALA A 1 90 ? 4.141 8.344 16.364 1.00 97.94 90 ALA A CA 1
ATOM 697 C C . ALA A 1 90 ? 3.537 6.960 16.072 1.00 97.94 90 ALA A C 1
ATOM 699 O O . ALA A 1 90 ? 2.369 6.724 16.393 1.00 97.94 90 ALA A O 1
ATOM 700 N N . TYR A 1 91 ? 4.329 6.032 15.525 1.00 98.25 91 TYR A N 1
ATOM 701 C CA . TYR A 1 91 ? 3.914 4.643 15.329 1.00 98.25 91 TYR A CA 1
ATOM 702 C C . TYR A 1 91 ? 3.640 3.952 16.670 1.00 98.25 91 TYR A C 1
ATOM 704 O O . TYR A 1 91 ? 2.591 3.329 16.850 1.00 98.25 91 TYR A O 1
ATOM 712 N N . GLU A 1 92 ? 4.542 4.105 17.645 1.00 97.94 92 GLU A N 1
ATOM 713 C CA . GLU A 1 92 ? 4.372 3.511 18.977 1.00 97.94 92 GLU A CA 1
ATOM 714 C C . GLU A 1 92 ? 3.147 4.095 19.702 1.00 97.94 92 GLU A C 1
ATOM 716 O O . GLU A 1 92 ? 2.331 3.351 20.253 1.00 97.94 92 GLU A O 1
ATOM 721 N N . ALA A 1 93 ? 2.945 5.416 19.634 1.00 98.25 93 ALA A N 1
ATOM 722 C CA . ALA A 1 93 ? 1.751 6.065 20.174 1.00 98.25 93 ALA A CA 1
ATOM 723 C C . ALA A 1 93 ? 0.464 5.555 19.503 1.00 98.25 93 ALA A C 1
ATOM 725 O O . ALA A 1 93 ? -0.526 5.291 20.190 1.00 98.25 93 ALA A O 1
ATOM 726 N N . SER A 1 94 ? 0.489 5.355 18.182 1.00 97.00 94 SER A N 1
ATOM 727 C CA . SER A 1 94 ? -0.638 4.796 17.427 1.00 97.00 94 SER A CA 1
ATOM 728 C C . SER A 1 94 ? -0.950 3.360 17.855 1.00 97.00 94 SER A C 1
ATOM 730 O O . SER A 1 94 ? -2.117 3.015 18.032 1.00 97.00 94 SER A O 1
ATOM 732 N N . CYS A 1 95 ? 0.071 2.536 18.111 1.00 97.38 95 CYS A N 1
ATOM 733 C CA . CYS A 1 95 ? -0.105 1.176 18.625 1.00 97.38 95 CYS A CA 1
ATOM 734 C C . CYS A 1 95 ? -0.736 1.165 20.026 1.00 97.38 95 CYS A C 1
ATOM 736 O O . CYS A 1 95 ? -1.654 0.383 20.286 1.00 97.38 95 CYS A O 1
ATOM 738 N N . ILE A 1 96 ? -0.285 2.051 20.921 1.00 98.00 96 ILE A N 1
ATOM 739 C CA . ILE A 1 96 ? -0.852 2.196 22.272 1.00 98.00 96 ILE A CA 1
ATOM 740 C C . ILE A 1 96 ? -2.316 2.646 22.194 1.00 98.00 96 ILE A C 1
ATOM 742 O O . ILE A 1 96 ? -3.180 2.059 22.854 1.00 98.00 96 ILE A O 1
ATOM 746 N N . LEU A 1 97 ? -2.612 3.651 21.365 1.00 97.00 97 LEU A N 1
ATOM 747 C CA . LEU A 1 97 ? -3.972 4.145 21.162 1.00 97.00 97 LEU A CA 1
ATOM 748 C C . LEU A 1 97 ? -4.884 3.055 20.587 1.00 97.00 97 LEU A C 1
ATOM 750 O O . LEU A 1 97 ? -5.988 2.851 21.093 1.00 97.00 97 LEU A O 1
ATOM 754 N N . PHE A 1 98 ? -4.407 2.310 19.589 1.00 96.00 98 PHE A N 1
ATOM 755 C CA . PHE A 1 98 ? -5.130 1.183 19.009 1.00 96.00 98 PHE A CA 1
ATOM 756 C C . PHE A 1 98 ? -5.445 0.109 20.059 1.00 96.00 98 PHE A C 1
ATOM 758 O O . PHE A 1 98 ? -6.585 -0.347 20.158 1.00 96.00 98 PHE A O 1
ATOM 765 N N . ALA A 1 99 ? -4.472 -0.265 20.895 1.00 97.38 99 ALA A N 1
ATOM 766 C CA . ALA A 1 99 ? -4.682 -1.237 21.967 1.00 97.38 99 ALA A CA 1
ATOM 767 C C . ALA A 1 99 ? -5.724 -0.753 22.991 1.00 97.38 99 ALA A C 1
ATOM 769 O O . ALA A 1 99 ? -6.588 -1.525 23.417 1.00 97.38 99 ALA A O 1
ATOM 770 N N . TYR A 1 100 ? -5.686 0.532 23.353 1.00 97.25 100 TYR A N 1
ATOM 771 C CA . TYR A 1 100 ? -6.680 1.147 24.230 1.00 97.25 100 TYR A CA 1
ATOM 772 C C . TYR A 1 100 ? -8.084 1.139 23.610 1.00 97.25 100 TYR A C 1
ATOM 774 O O . TYR A 1 100 ? -9.043 0.712 24.253 1.00 97.25 100 TYR A O 1
ATOM 782 N N . MET A 1 101 ? -8.211 1.539 22.344 1.00 97.44 101 MET A N 1
ATOM 783 C CA . MET A 1 101 ? -9.466 1.488 21.589 1.00 97.44 101 MET A CA 1
ATOM 784 C C . MET A 1 101 ? -10.022 0.064 21.503 1.00 97.44 101 MET A C 1
ATOM 786 O O . MET A 1 101 ? -11.201 -0.160 21.775 1.00 97.44 101 MET A O 1
ATOM 790 N N . LYS A 1 102 ? -9.167 -0.927 21.229 1.00 96.38 102 LYS A N 1
ATOM 791 C CA . LYS A 1 102 ? -9.567 -2.336 21.199 1.00 96.38 102 LYS A CA 1
ATOM 792 C C . LYS A 1 102 ? -10.068 -2.820 22.560 1.00 96.38 102 LYS A C 1
ATOM 794 O O . LYS A 1 102 ? -11.060 -3.544 22.629 1.00 96.38 102 LYS A O 1
ATOM 799 N N . LYS A 1 103 ? -9.423 -2.394 23.650 1.00 96.69 103 LYS A N 1
ATOM 800 C CA . LYS A 1 103 ? -9.879 -2.686 25.014 1.00 96.69 103 LYS A CA 1
ATOM 801 C C . LYS A 1 103 ? -11.254 -2.072 25.292 1.00 96.69 103 LYS A C 1
ATOM 803 O O . LYS A 1 103 ? -12.121 -2.784 25.791 1.00 96.69 103 LYS A O 1
ATOM 808 N N . GLN A 1 104 ? -11.480 -0.812 24.916 1.00 96.00 104 GLN A N 1
ATOM 809 C CA . GLN A 1 104 ? -12.790 -0.166 25.062 1.00 96.00 104 GLN A CA 1
ATOM 810 C C . GLN A 1 104 ? -13.891 -0.915 24.302 1.00 96.00 104 GLN A C 1
ATOM 812 O O . GLN A 1 104 ? -14.972 -1.128 24.848 1.00 96.00 104 GLN A O 1
ATOM 817 N N . MET A 1 105 ? -13.611 -1.379 23.080 1.00 95.88 105 MET A N 1
ATOM 818 C CA . MET A 1 105 ? -14.561 -2.194 22.314 1.00 95.88 105 MET A CA 1
ATOM 819 C C . MET A 1 105 ? -14.930 -3.488 23.052 1.00 95.88 105 MET A C 1
ATOM 821 O O . MET A 1 105 ? -16.111 -3.789 23.211 1.00 95.88 105 MET A O 1
ATOM 825 N N . ASN A 1 106 ? -13.935 -4.220 23.561 1.00 95.81 106 ASN A N 1
ATOM 826 C CA . ASN A 1 106 ? -14.169 -5.459 24.305 1.00 95.81 106 ASN A CA 1
ATOM 827 C C . ASN A 1 106 ? -14.956 -5.206 25.608 1.00 95.81 106 ASN A C 1
ATOM 829 O O . ASN A 1 106 ? -15.806 -6.004 26.002 1.00 95.81 106 ASN A O 1
ATOM 833 N N . GLU A 1 107 ? -14.681 -4.103 26.309 1.00 95.56 107 GLU A N 1
ATOM 834 C CA . GLU A 1 107 ? -15.419 -3.709 27.515 1.00 95.56 107 GLU A CA 1
ATOM 835 C C . GLU A 1 107 ? -16.875 -3.340 27.200 1.00 95.56 107 GLU A C 1
ATOM 837 O O . GLU A 1 107 ? -17.784 -3.761 27.923 1.00 95.56 107 GLU A O 1
ATOM 842 N N . ALA A 1 108 ? -17.114 -2.614 26.104 1.00 95.25 108 ALA A N 1
ATOM 843 C CA . ALA A 1 108 ? -18.452 -2.282 25.627 1.00 95.25 108 ALA A CA 1
ATOM 844 C C . ALA A 1 108 ? -19.249 -3.540 25.244 1.00 95.25 108 ALA A C 1
ATOM 846 O O . ALA A 1 108 ? -20.399 -3.683 25.666 1.00 95.25 108 ALA A O 1
ATOM 847 N N . GLU A 1 109 ? -18.632 -4.488 24.533 1.00 95.44 109 GLU A N 1
ATOM 848 C CA . GLU A 1 109 ? -19.242 -5.773 24.170 1.00 95.44 109 GLU A CA 1
ATOM 849 C C . GLU A 1 109 ? -19.609 -6.597 25.415 1.00 95.44 109 GLU A C 1
ATOM 851 O O . GLU A 1 109 ? -20.747 -7.053 25.571 1.00 95.44 109 GLU A O 1
ATOM 856 N N . ASN A 1 110 ? -18.681 -6.711 26.370 1.00 96.69 110 ASN A N 1
ATOM 857 C CA . ASN A 1 110 ? -18.937 -7.385 27.640 1.00 96.69 110 ASN A CA 1
ATOM 858 C C . ASN A 1 110 ? -20.083 -6.723 28.413 1.00 96.69 110 ASN A C 1
ATOM 860 O O . ASN A 1 110 ? -20.948 -7.413 28.960 1.00 96.69 110 ASN A O 1
ATOM 864 N N . ARG A 1 111 ? -20.127 -5.387 28.452 1.00 96.00 111 ARG A N 1
ATOM 865 C CA . ARG A 1 111 ? -21.193 -4.641 29.127 1.00 96.00 111 ARG A CA 1
ATOM 866 C C . ARG A 1 111 ? -22.542 -4.831 28.437 1.00 96.00 111 ARG A C 1
ATOM 868 O O . ARG A 1 111 ? -23.536 -5.035 29.137 1.00 96.00 111 ARG A O 1
ATOM 875 N N . ALA A 1 112 ? -22.583 -4.844 27.107 1.00 95.81 112 ALA A N 1
ATOM 876 C CA . ALA A 1 112 ? -23.787 -5.159 26.343 1.00 95.81 112 ALA A CA 1
ATOM 877 C C . ALA A 1 112 ? -24.309 -6.568 26.679 1.00 95.81 112 ALA A C 1
ATOM 879 O O . ALA A 1 112 ? -25.491 -6.738 26.991 1.00 95.81 112 ALA A O 1
ATOM 880 N N . LEU A 1 113 ? -23.419 -7.566 26.738 1.00 97.00 113 LEU A N 1
ATOM 881 C CA . LEU A 1 113 ? -23.775 -8.932 27.126 1.00 97.00 113 LEU A CA 1
ATOM 882 C C . LEU A 1 113 ? -24.311 -9.012 28.566 1.00 97.00 113 LEU A C 1
ATOM 884 O O . LEU A 1 113 ? -25.260 -9.753 28.836 1.00 97.00 113 LEU A O 1
ATOM 888 N N . GLN A 1 114 ? -23.734 -8.254 29.505 1.00 96.75 114 GLN A N 1
ATOM 889 C CA . GLN A 1 114 ? -24.220 -8.195 30.889 1.00 96.75 114 GLN A CA 1
ATOM 890 C C . GLN A 1 114 ? -25.607 -7.553 30.992 1.00 96.75 114 GLN A C 1
ATOM 892 O O . GLN A 1 114 ? -26.463 -8.076 31.706 1.00 96.75 114 GLN A O 1
ATOM 897 N N . LEU A 1 115 ? -25.860 -6.460 30.264 1.00 96.81 115 LEU A N 1
ATOM 898 C CA . LEU A 1 115 ? -27.184 -5.833 30.209 1.00 96.81 115 LEU A CA 1
ATOM 899 C C . LEU A 1 115 ? -28.238 -6.832 29.710 1.00 96.81 115 LEU A C 1
ATOM 901 O O . LEU A 1 115 ? -29.281 -6.992 30.349 1.00 96.81 115 LEU A O 1
ATOM 905 N N . GLN A 1 116 ? -27.922 -7.586 28.653 1.00 96.31 116 GLN A N 1
ATOM 906 C CA . GLN A 1 116 ? -28.809 -8.624 28.128 1.00 96.31 116 GLN A CA 1
ATOM 907 C C . GLN A 1 116 ? -29.054 -9.747 29.147 1.00 96.31 116 GLN A C 1
ATOM 909 O O . GLN A 1 116 ? -30.193 -10.155 29.382 1.00 96.31 116 GLN A O 1
ATOM 914 N N . LYS A 1 117 ? -27.998 -10.234 29.814 1.00 96.75 117 LYS A N 1
ATOM 915 C CA . LYS A 1 117 ? -28.116 -11.257 30.868 1.00 96.75 117 LYS A CA 1
ATOM 916 C C . LYS A 1 117 ? -28.977 -10.773 32.037 1.00 96.75 117 LYS A C 1
ATOM 918 O O . LYS A 1 117 ? -29.785 -11.547 32.548 1.00 96.75 117 LYS A O 1
ATOM 923 N N . ASN A 1 118 ? -28.838 -9.516 32.451 1.00 95.75 118 ASN A N 1
ATOM 924 C CA . ASN A 1 118 ? -29.629 -8.928 33.534 1.00 95.75 118 ASN A CA 1
ATOM 925 C C . ASN A 1 118 ? -31.114 -8.817 33.172 1.00 95.75 118 ASN A C 1
ATOM 927 O O . ASN A 1 118 ? -31.970 -9.134 34.006 1.00 95.75 118 ASN A O 1
ATOM 931 N N . ARG A 1 119 ? -31.424 -8.442 31.925 1.00 96.06 119 ARG A N 1
ATOM 932 C CA . ARG A 1 119 ? -32.793 -8.450 31.393 1.00 96.06 119 ARG A CA 1
ATOM 933 C C . ARG A 1 119 ? -33.383 -9.860 31.428 1.00 96.06 119 ARG A C 1
ATOM 935 O O . ARG A 1 119 ? -34.406 -10.070 32.074 1.00 96.06 119 ARG A O 1
ATOM 942 N N . ASN A 1 120 ? -32.678 -10.846 30.872 1.00 95.69 120 ASN A N 1
ATOM 943 C CA . ASN A 1 120 ? -33.138 -12.241 30.828 1.00 95.69 120 ASN A CA 1
ATOM 944 C C . ASN A 1 120 ? -33.307 -12.860 32.231 1.00 95.69 120 ASN A C 1
ATOM 946 O O . ASN A 1 120 ? -34.222 -13.643 32.474 1.00 95.69 120 ASN A O 1
ATOM 950 N N . ARG A 1 121 ? -32.431 -12.522 33.187 1.00 94.81 121 ARG A N 1
ATOM 951 C CA . ARG A 1 121 ? -32.572 -12.950 34.593 1.00 94.81 121 ARG A CA 1
ATOM 952 C C . ARG A 1 121 ? -33.812 -12.350 35.245 1.00 94.81 121 ARG A C 1
ATOM 954 O O . ARG A 1 121 ? -34.492 -13.036 36.005 1.00 94.81 121 ARG A O 1
ATOM 961 N N . THR A 1 122 ? -34.093 -11.080 34.964 1.00 93.25 122 THR A N 1
ATOM 962 C CA . THR A 1 122 ? -35.276 -10.391 35.490 1.00 93.25 122 THR A CA 1
ATOM 963 C C . THR A 1 122 ? -36.550 -11.017 34.940 1.00 93.25 122 THR A C 1
ATOM 965 O O . THR A 1 122 ? -37.442 -11.332 35.719 1.00 93.25 122 THR A O 1
ATOM 968 N N . GLU A 1 123 ? -36.582 -11.301 33.641 1.00 94.12 123 GLU A N 1
ATOM 969 C CA . GLU A 1 123 ? -37.681 -11.995 32.968 1.00 94.12 123 GLU A CA 1
ATOM 970 C C . GLU A 1 123 ? -37.960 -13.373 33.579 1.00 94.12 123 GLU A C 1
ATOM 972 O O . GLU A 1 123 ? -39.070 -13.621 34.043 1.00 94.12 123 GLU A O 1
ATOM 977 N N . LYS A 1 124 ? -36.937 -14.231 33.708 1.00 94.50 124 LYS A N 1
ATOM 978 C CA . LYS A 1 124 ? -37.085 -15.554 34.344 1.00 94.50 124 LYS A CA 1
ATOM 979 C C . LYS A 1 124 ? -37.591 -15.466 35.786 1.00 94.50 124 LYS A C 1
ATOM 981 O O . LYS A 1 124 ? -38.429 -16.261 36.196 1.00 94.50 124 LYS A O 1
ATOM 986 N N . ARG A 1 125 ? -37.089 -14.496 36.559 1.00 92.75 125 ARG A N 1
ATOM 987 C CA . ARG A 1 125 ? -37.489 -14.291 37.960 1.00 92.75 125 ARG A CA 1
ATOM 988 C C . ARG A 1 125 ? -38.939 -13.820 38.093 1.00 92.75 125 ARG A C 1
ATOM 990 O O . ARG A 1 125 ? -39.585 -14.183 39.066 1.00 92.75 125 ARG A O 1
ATOM 997 N N . ILE A 1 126 ? -39.425 -12.994 37.168 1.00 91.50 126 ILE A N 1
ATOM 998 C CA . ILE A 1 126 ? -40.808 -12.489 37.165 1.00 91.50 126 ILE A CA 1
ATOM 999 C C . ILE A 1 126 ? -41.776 -13.568 36.667 1.00 91.50 126 ILE A C 1
ATOM 1001 O O . ILE A 1 126 ? -42.861 -13.709 37.223 1.00 91.50 126 ILE A O 1
ATOM 1005 N N . ALA A 1 127 ? -41.379 -14.351 35.659 1.00 89.62 127 ALA A N 1
ATOM 1006 C CA . ALA A 1 127 ? -42.198 -15.430 35.113 1.00 89.62 127 ALA A CA 1
ATOM 1007 C C . ALA A 1 127 ? -42.533 -16.502 36.164 1.00 89.62 127 ALA A C 1
ATOM 1009 O O . ALA A 1 127 ? -43.665 -16.965 36.212 1.00 89.62 127 ALA A O 1
ATOM 1010 N N . GLY A 1 128 ? -41.577 -16.848 37.034 1.00 87.62 128 GLY A N 1
ATOM 1011 C CA . GLY A 1 128 ? -41.766 -17.835 38.105 1.00 87.62 128 GLY A CA 1
ATOM 1012 C C . GLY A 1 128 ? -42.433 -17.312 39.385 1.00 87.62 128 GLY A C 1
ATOM 1013 O O . GLY A 1 128 ? -42.326 -17.971 40.414 1.00 87.62 128 GLY A O 1
ATOM 1014 N N . ARG A 1 129 ? -43.036 -16.116 39.370 1.00 88.56 129 ARG A N 1
ATOM 1015 C CA . ARG A 1 129 ?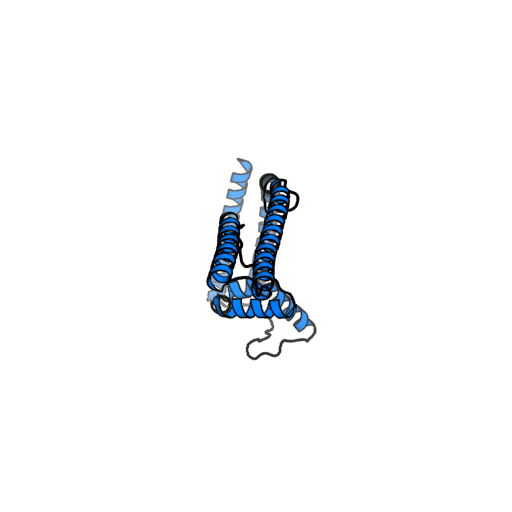 -43.738 -15.536 40.525 1.00 88.56 129 ARG A CA 1
ATOM 1016 C C . ARG A 1 129 ? -45.249 -15.588 40.336 1.00 88.56 129 ARG A C 1
ATOM 1018 O O . ARG A 1 129 ? -45.795 -14.821 39.544 1.00 88.56 129 ARG A O 1
ATOM 1025 N N . ASP A 1 130 ? -45.911 -16.456 41.089 1.00 85.12 130 ASP A N 1
ATOM 1026 C CA . ASP A 1 130 ? -47.373 -16.608 41.069 1.00 85.12 130 ASP A CA 1
ATOM 1027 C C . ASP A 1 130 ? -48.089 -15.576 41.958 1.00 85.12 130 ASP A C 1
ATOM 1029 O O . ASP A 1 130 ? -49.291 -15.371 41.837 1.00 85.12 130 ASP A O 1
ATOM 1033 N N . ASP A 1 131 ? -47.341 -14.879 42.819 1.00 90.50 131 ASP A N 1
ATOM 1034 C CA . ASP A 1 131 ? -47.818 -13.821 43.716 1.00 90.50 131 ASP A CA 1
ATOM 1035 C C . ASP A 1 131 ? -48.061 -12.470 43.019 1.00 90.50 131 ASP A C 1
ATOM 1037 O O . ASP A 1 131 ? -48.641 -11.564 43.616 1.00 90.50 131 ASP A O 1
ATOM 1041 N N . LEU A 1 132 ? -47.610 -12.312 41.771 1.00 86.56 132 LEU A N 1
ATOM 1042 C CA . LEU A 1 132 ? -47.704 -11.062 41.012 1.00 86.56 132 LEU A CA 1
ATOM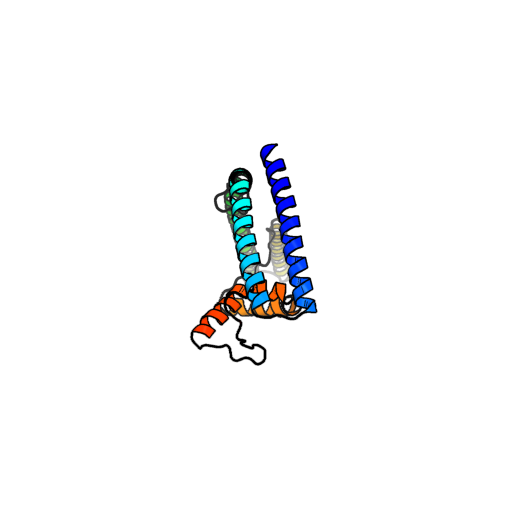 1043 C C . LEU A 1 132 ? -48.825 -11.115 39.972 1.00 86.56 132 LEU A C 1
ATOM 1045 O O . LEU A 1 132 ? -48.909 -12.075 39.204 1.00 86.56 132 LEU A O 1
ATOM 1049 N N . SER A 1 133 ? -49.612 -10.039 39.873 1.00 92.00 133 SER A N 1
ATOM 1050 C CA . SER A 1 133 ? -50.578 -9.877 38.778 1.00 92.00 133 SER A CA 1
ATOM 1051 C C . SER A 1 133 ? -49.876 -9.643 37.436 1.00 92.00 133 SER A C 1
ATOM 1053 O O . SER A 1 133 ? -48.738 -9.168 37.388 1.00 92.00 133 SER A O 1
ATOM 1055 N N . ASP A 1 134 ? -50.567 -9.921 36.330 1.00 88.88 134 ASP A N 1
ATOM 1056 C CA . ASP A 1 134 ? -50.017 -9.728 34.981 1.00 88.88 134 ASP A CA 1
ATOM 1057 C C . ASP A 1 134 ? -49.582 -8.278 34.724 1.00 88.88 134 ASP A C 1
ATOM 1059 O O . ASP A 1 134 ? -48.525 -8.032 34.142 1.00 88.88 134 ASP A O 1
ATOM 1063 N N . GLU A 1 135 ? -50.334 -7.311 35.250 1.00 91.75 135 GLU A N 1
ATOM 1064 C CA . GLU A 1 135 ? -49.998 -5.887 35.175 1.00 91.75 135 GLU A CA 1
ATOM 1065 C C . GLU A 1 135 ? -48.680 -5.579 35.912 1.00 91.75 135 GLU A C 1
ATOM 1067 O O . GLU A 1 135 ? -47.801 -4.889 35.392 1.00 91.75 135 GLU A O 1
ATOM 1072 N N . GLN A 1 136 ? -48.478 -6.156 37.103 1.00 90.75 136 GLN A N 1
ATOM 1073 C CA . GLN A 1 136 ? -47.236 -5.993 37.866 1.00 90.75 136 GLN A CA 1
ATOM 1074 C C . GLN A 1 136 ? -46.041 -6.656 37.168 1.00 90.75 136 GLN A C 1
ATOM 1076 O O . GLN A 1 136 ? -44.941 -6.090 37.154 1.00 90.75 136 GLN A O 1
ATOM 1081 N N . LYS A 1 137 ? -46.246 -7.836 36.565 1.00 90.88 137 LYS A N 1
ATOM 1082 C CA . LYS A 1 137 ? -45.228 -8.526 35.757 1.00 90.88 137 LYS A CA 1
ATOM 1083 C C . LYS A 1 137 ? -44.835 -7.679 34.543 1.00 90.88 137 LYS A C 1
ATOM 1085 O O . LYS A 1 137 ? -43.643 -7.458 34.321 1.00 90.88 137 LYS A O 1
ATOM 1090 N N . SER A 1 138 ? -45.821 -7.141 33.824 1.00 91.62 138 SER A N 1
ATOM 1091 C CA . SER A 1 138 ? -45.633 -6.266 32.661 1.00 91.62 138 SER A CA 1
ATOM 1092 C C . SER A 1 138 ? -44.837 -5.005 33.013 1.00 91.62 138 SER A C 1
ATOM 1094 O O . SER A 1 138 ? -43.804 -4.724 32.402 1.00 91.62 138 SER A O 1
ATOM 1096 N N . GLN A 1 139 ? -45.220 -4.291 34.076 1.00 93.75 139 GLN A N 1
ATOM 1097 C CA . GLN A 1 139 ? -44.503 -3.090 34.521 1.00 93.75 139 GLN A CA 1
ATOM 1098 C C . GLN A 1 139 ? -43.053 -3.380 34.938 1.00 93.75 139 GLN A C 1
ATOM 1100 O O . GLN A 1 139 ? -42.149 -2.570 34.707 1.00 93.75 139 GLN A O 1
ATOM 1105 N N . ALA A 1 140 ? -42.798 -4.530 35.566 1.00 92.12 140 ALA A N 1
ATOM 1106 C CA . ALA A 1 140 ? -41.452 -4.929 35.960 1.00 92.12 140 ALA A CA 1
ATOM 1107 C C . ALA A 1 140 ? -40.568 -5.282 34.747 1.00 92.12 140 ALA A C 1
ATOM 1109 O O . ALA A 1 140 ? -39.384 -4.927 34.741 1.00 92.12 140 ALA A O 1
ATOM 1110 N N . LEU A 1 141 ? -41.140 -5.907 33.713 1.00 94.56 141 LEU A N 1
ATOM 1111 C CA . LEU A 1 141 ? -40.468 -6.152 32.434 1.00 94.56 141 LEU A CA 1
ATOM 1112 C C . LEU A 1 141 ? -40.175 -4.845 31.689 1.00 94.56 141 LEU A C 1
ATOM 1114 O O . LEU A 1 141 ? -39.025 -4.615 31.328 1.00 94.56 141 LEU A O 1
ATOM 1118 N N . GLN A 1 142 ? -41.144 -3.930 31.581 1.00 95.12 142 GLN A N 1
ATOM 1119 C CA . GLN A 1 142 ? -40.937 -2.618 30.949 1.00 95.12 142 GLN A CA 1
ATOM 1120 C C . GLN A 1 142 ? -39.795 -1.825 31.597 1.00 95.12 142 GLN A C 1
ATOM 1122 O O . GLN A 1 142 ? -38.980 -1.207 30.908 1.00 95.12 142 GLN A O 1
ATOM 1127 N N . LYS A 1 143 ? -39.684 -1.864 32.932 1.00 95.12 143 LYS A N 1
ATOM 1128 C CA . LYS A 1 143 ? -38.561 -1.247 33.657 1.00 95.12 143 LYS A CA 1
ATOM 1129 C C . LYS A 1 143 ? -37.226 -1.923 33.335 1.00 95.12 143 LYS A C 1
ATOM 1131 O O . LYS A 1 143 ? -36.207 -1.237 33.248 1.00 95.12 143 LYS A O 1
ATOM 1136 N N . ALA A 1 144 ? -37.203 -3.248 33.192 1.00 95.38 144 ALA A N 1
ATOM 1137 C CA . ALA A 1 144 ? -36.000 -3.986 32.811 1.00 95.38 144 ALA A CA 1
ATOM 1138 C C . ALA A 1 144 ? -35.569 -3.664 31.372 1.00 95.38 144 ALA A C 1
ATOM 1140 O O . ALA A 1 144 ? -34.389 -3.395 31.144 1.00 95.38 144 ALA A O 1
ATOM 1141 N N . ASP A 1 145 ? -36.519 -3.605 30.440 1.00 96.69 145 ASP A N 1
ATOM 1142 C CA . ASP A 1 145 ? -36.271 -3.259 29.039 1.00 96.69 145 ASP A CA 1
ATOM 1143 C C . ASP A 1 145 ? -35.829 -1.794 28.896 1.00 96.69 145 ASP A C 1
ATOM 1145 O O . ASP A 1 145 ? -34.864 -1.506 28.194 1.00 96.69 145 ASP A O 1
ATOM 1149 N N . SER A 1 146 ? -36.425 -0.870 29.658 1.00 97.06 146 SER A N 1
ATOM 1150 C CA . SER A 1 146 ? -35.988 0.535 29.696 1.00 97.06 146 SER A CA 1
ATOM 1151 C C . SER A 1 146 ? -34.537 0.679 30.173 1.00 97.06 146 SER A C 1
ATOM 1153 O O . SER A 1 146 ? -33.778 1.477 29.627 1.00 97.06 146 SER A O 1
ATOM 1155 N N . ARG A 1 147 ? -34.111 -0.117 31.167 1.00 96.75 147 ARG A N 1
ATOM 1156 C CA . ARG A 1 147 ? -32.709 -0.146 31.632 1.00 96.75 147 ARG A CA 1
ATOM 1157 C C . ARG A 1 147 ? -31.764 -0.722 30.580 1.00 96.75 147 ARG A C 1
ATOM 1159 O O . ARG A 1 147 ? -30.647 -0.225 30.448 1.00 96.75 147 ARG A O 1
ATOM 1166 N N . LEU A 1 148 ? -32.192 -1.757 29.854 1.00 97.19 148 LEU A N 1
ATOM 1167 C CA . LEU A 1 148 ? -31.427 -2.336 28.749 1.00 97.19 148 LEU A CA 1
ATOM 1168 C C . LEU A 1 148 ? -31.228 -1.304 27.634 1.00 97.19 148 LEU A C 1
ATOM 1170 O O . LEU A 1 148 ? -30.086 -1.046 27.262 1.00 97.19 148 LEU A O 1
ATOM 1174 N N . LEU A 1 149 ? -32.311 -0.669 27.175 1.00 97.25 149 LEU A N 1
ATOM 1175 C CA . LEU A 1 149 ? -32.281 0.350 26.123 1.00 97.25 149 LEU A CA 1
ATOM 1176 C C . LEU A 1 149 ? -31.420 1.551 26.517 1.00 97.25 149 LEU A C 1
ATOM 1178 O O . LEU A 1 149 ? -30.557 1.962 25.745 1.00 97.25 149 LEU A O 1
ATOM 1182 N N . ALA A 1 150 ? -31.586 2.075 27.735 1.00 97.00 150 ALA A N 1
ATOM 1183 C CA . ALA A 1 150 ? -30.760 3.176 28.229 1.00 97.00 150 ALA A CA 1
ATOM 1184 C C . ALA A 1 150 ? -29.271 2.792 28.292 1.00 97.00 150 ALA A C 1
ATOM 1186 O O . ALA A 1 150 ? -28.404 3.576 27.908 1.00 97.00 150 ALA A O 1
ATOM 1187 N N . GLY A 1 151 ? -28.963 1.568 28.735 1.00 96.50 151 GLY A N 1
ATOM 1188 C CA . GLY A 1 151 ? -27.595 1.056 28.769 1.00 96.50 151 GLY A CA 1
ATOM 1189 C C . GLY A 1 151 ? -26.985 0.874 27.377 1.00 96.50 151 GLY A C 1
ATOM 1190 O O . GLY A 1 151 ? -25.829 1.231 27.171 1.00 96.50 151 GLY A O 1
ATOM 1191 N N . GLN A 1 152 ? -27.755 0.362 26.415 1.00 95.88 152 GLN A N 1
ATOM 1192 C CA . GLN A 1 152 ? -27.323 0.216 25.022 1.00 95.88 152 GLN A CA 1
ATOM 1193 C C . GLN A 1 152 ? -27.110 1.575 24.347 1.00 95.88 152 GLN A C 1
ATOM 1195 O O . GLN A 1 152 ? -26.092 1.765 23.689 1.00 95.88 152 GLN A O 1
ATOM 1200 N N . ALA A 1 153 ? -28.010 2.538 24.560 1.00 96.44 153 ALA A N 1
ATOM 1201 C CA . ALA A 1 153 ? -27.860 3.896 24.040 1.00 96.44 153 ALA A CA 1
ATOM 1202 C C . ALA A 1 153 ? -26.589 4.574 24.579 1.00 96.44 153 ALA A C 1
ATOM 1204 O O . ALA A 1 153 ? -25.840 5.178 23.815 1.00 96.44 153 ALA A O 1
ATOM 1205 N N . ALA A 1 154 ? -26.297 4.412 25.874 1.00 95.75 154 ALA A N 1
ATOM 1206 C CA . ALA A 1 154 ? -25.069 4.933 26.472 1.00 95.75 154 ALA A CA 1
ATOM 1207 C C . ALA A 1 154 ? -23.801 4.307 25.863 1.00 95.75 154 ALA A C 1
ATOM 1209 O O . ALA A 1 154 ? -22.828 5.018 25.634 1.00 95.75 154 ALA A O 1
ATOM 1210 N N . LEU A 1 155 ? -23.816 3.001 25.571 1.00 95.50 155 LEU A N 1
ATOM 1211 C CA . LEU A 1 155 ? -22.695 2.320 24.914 1.00 95.50 155 LEU A CA 1
ATOM 1212 C C . LEU A 1 155 ? -22.476 2.803 23.475 1.00 95.50 155 LEU A C 1
ATOM 1214 O O . LEU A 1 155 ? -21.329 2.946 23.060 1.00 95.50 155 LEU A O 1
ATOM 1218 N N . GLN A 1 156 ? -23.555 3.078 22.737 1.00 92.88 156 GLN A N 1
ATOM 1219 C CA . GLN A 1 156 ? -23.474 3.595 21.368 1.00 92.88 156 GLN A CA 1
ATOM 1220 C C . GLN A 1 156 ? -22.869 5.002 21.308 1.00 92.88 156 GLN A C 1
ATOM 1222 O O . GLN A 1 156 ? -22.082 5.292 20.414 1.00 92.88 156 GLN A O 1
ATOM 1227 N N . LEU A 1 157 ? -23.170 5.861 22.288 1.00 93.19 157 LEU A N 1
ATOM 1228 C CA . LEU A 1 157 ? -22.586 7.207 22.372 1.00 93.19 157 LEU A CA 1
ATOM 1229 C C . LEU A 1 157 ? -21.060 7.194 22.550 1.00 93.19 157 LEU A C 1
ATOM 1231 O O . LEU A 1 157 ? -20.394 8.151 22.167 1.00 93.19 157 LEU A O 1
ATOM 1235 N N . THR A 1 158 ? -20.510 6.127 23.131 1.00 91.50 158 THR A N 1
ATOM 1236 C CA . THR A 1 158 ? -19.067 5.953 23.362 1.00 91.50 158 THR A CA 1
ATOM 1237 C C . THR A 1 158 ? -18.437 4.923 22.424 1.00 91.50 158 THR A C 1
ATOM 1239 O O . THR A 1 158 ? -17.348 4.423 22.706 1.00 91.50 158 THR A O 1
ATOM 1242 N N . ALA A 1 159 ? -19.126 4.542 21.346 1.00 92.88 159 ALA A N 1
ATOM 1243 C CA . ALA A 1 159 ? -18.624 3.541 20.420 1.00 92.88 159 ALA A CA 1
ATOM 1244 C C . ALA A 1 159 ? -17.363 4.044 19.703 1.00 92.88 159 ALA A C 1
ATOM 1246 O O . ALA A 1 159 ? -17.292 5.178 19.229 1.00 92.88 159 ALA A O 1
ATOM 1247 N N . VAL A 1 160 ? -16.360 3.175 19.616 1.00 94.94 160 VAL A N 1
ATOM 1248 C CA . VAL A 1 160 ? -15.148 3.435 18.839 1.00 94.94 160 VAL A CA 1
ATOM 1249 C C . VAL A 1 160 ? -15.486 3.292 17.353 1.00 94.94 160 VAL A C 1
ATOM 1251 O O . VAL A 1 160 ? -16.146 2.327 16.972 1.00 94.94 160 VAL A O 1
ATOM 1254 N N . ALA A 1 161 ? -15.032 4.230 16.517 1.00 93.62 161 ALA A N 1
ATOM 1255 C CA . ALA A 1 161 ? -15.171 4.131 15.065 1.00 93.62 161 ALA A CA 1
ATOM 1256 C C . ALA A 1 161 ? -14.363 2.942 14.517 1.00 93.62 161 ALA A C 1
ATOM 1258 O O . ALA A 1 161 ? -13.234 2.699 14.946 1.00 93.62 161 ALA A O 1
ATOM 1259 N N . THR A 1 162 ? -14.936 2.205 13.567 1.00 93.25 162 THR A N 1
ATOM 1260 C CA . THR A 1 162 ? -14.347 0.965 13.047 1.00 93.25 162 THR A CA 1
ATOM 1261 C C . THR A 1 162 ? -14.459 0.878 11.538 1.00 93.25 162 THR A C 1
ATOM 1263 O O . THR A 1 162 ? -15.530 1.139 10.993 1.00 93.25 162 THR A O 1
ATOM 1266 N N . ASP A 1 163 ? -13.403 0.370 10.911 1.00 93.69 163 ASP A N 1
ATOM 1267 C CA . ASP A 1 163 ? -13.396 -0.030 9.508 1.00 93.69 163 ASP A CA 1
ATOM 1268 C C . ASP A 1 163 ? -13.474 -1.554 9.379 1.00 93.69 163 ASP A C 1
ATOM 1270 O O . ASP A 1 163 ? -12.971 -2.302 10.226 1.00 93.69 163 ASP A O 1
ATOM 1274 N N . LEU A 1 164 ? -14.087 -2.026 8.293 1.00 94.50 164 LEU A N 1
ATOM 1275 C CA . LEU A 1 164 ? -14.074 -3.440 7.931 1.00 94.50 164 LEU A CA 1
ATOM 1276 C C . LEU A 1 164 ? -12.795 -3.749 7.156 1.00 94.50 164 LEU A C 1
ATOM 1278 O O . LEU A 1 164 ? -12.626 -3.323 6.016 1.00 94.50 164 LEU A O 1
ATOM 1282 N N . ILE A 1 165 ? -11.904 -4.516 7.781 1.00 93.75 165 ILE A N 1
ATOM 1283 C CA . ILE A 1 165 ? -10.636 -4.928 7.182 1.00 93.75 165 ILE A CA 1
ATOM 1284 C C . ILE A 1 165 ? -10.729 -6.405 6.778 1.00 93.75 165 ILE A C 1
ATOM 1286 O O . ILE A 1 165 ? -11.036 -7.240 7.634 1.00 93.75 165 ILE A O 1
ATOM 1290 N N . PRO A 1 166 ? -10.459 -6.764 5.508 1.00 95.31 166 PRO A N 1
ATOM 1291 C CA . PRO A 1 166 ? -10.415 -8.161 5.099 1.00 95.31 166 PRO A CA 1
ATOM 1292 C C . PRO A 1 166 ? -9.227 -8.863 5.766 1.00 95.31 166 PRO A C 1
ATOM 1294 O O . PRO A 1 166 ? -8.082 -8.424 5.653 1.00 95.31 166 PRO A O 1
ATOM 1297 N N . VAL A 1 167 ? -9.498 -9.977 6.444 1.00 95.56 167 VAL A N 1
ATOM 1298 C CA . VAL A 1 167 ? -8.477 -10.833 7.057 1.00 95.56 167 VAL A CA 1
ATOM 1299 C C . VAL A 1 167 ? -8.513 -12.185 6.363 1.00 95.56 167 VAL A C 1
ATOM 1301 O O . VAL A 1 167 ? -9.525 -12.880 6.396 1.00 95.56 167 VAL A O 1
ATOM 1304 N N . VAL A 1 168 ? -7.403 -12.553 5.727 1.00 97.12 168 VAL A N 1
ATOM 1305 C CA . VAL A 1 168 ? -7.262 -13.851 5.063 1.00 97.12 168 VAL A CA 1
ATOM 1306 C C . VAL A 1 168 ? -6.992 -14.921 6.120 1.00 97.12 168 V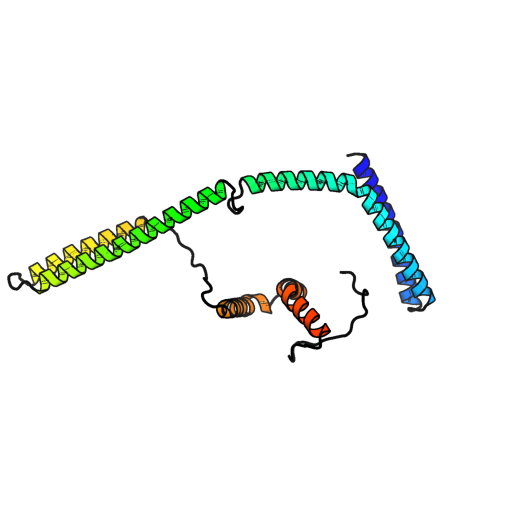AL A C 1
ATOM 1308 O O . VAL A 1 168 ? -5.991 -14.855 6.830 1.00 97.12 168 VAL A O 1
ATOM 1311 N N . THR A 1 169 ? -7.894 -15.894 6.236 1.00 97.06 169 THR A N 1
ATOM 1312 C CA . THR A 1 169 ? -7.798 -16.999 7.208 1.00 97.06 169 THR A CA 1
ATOM 1313 C C . THR A 1 169 ? -7.241 -18.288 6.609 1.00 97.06 169 THR A C 1
ATOM 1315 O O . THR A 1 169 ? -6.858 -19.183 7.355 1.00 97.06 169 THR A O 1
ATOM 1318 N N . ASP A 1 170 ? -7.206 -18.381 5.280 1.00 97.69 170 ASP A N 1
ATOM 1319 C CA . ASP A 1 170 ? -6.759 -19.539 4.507 1.00 97.69 170 ASP A CA 1
ATOM 1320 C C . ASP A 1 170 ? -6.057 -19.051 3.223 1.00 97.69 170 ASP A C 1
ATOM 1322 O O . ASP A 1 170 ? -6.491 -18.027 2.681 1.00 97.69 170 ASP A O 1
ATOM 1326 N N . PRO A 1 171 ? -4.976 -19.695 2.737 1.00 97.56 171 PRO A N 1
ATOM 1327 C CA . PRO A 1 171 ? -4.214 -19.195 1.588 1.00 97.56 171 PRO A CA 1
ATOM 1328 C C . PRO A 1 171 ? -5.065 -18.953 0.332 1.00 97.56 171 PRO A C 1
ATOM 1330 O O . PRO A 1 171 ? -4.802 -18.010 -0.421 1.00 97.56 171 PRO A O 1
ATOM 1333 N N . GLU A 1 172 ? -6.122 -19.735 0.139 1.00 97.19 172 GLU A N 1
ATOM 1334 C CA . GLU A 1 172 ? -7.034 -19.650 -0.994 1.00 97.19 172 GLU A CA 1
ATOM 1335 C C . GLU A 1 172 ? -7.805 -18.322 -0.983 1.00 97.19 172 GLU A C 1
ATOM 1337 O O . GLU A 1 172 ? -8.129 -17.784 -2.044 1.00 97.19 172 GLU A O 1
ATOM 1342 N N . GLY A 1 173 ? -7.969 -17.699 0.187 1.00 97.88 173 GLY A N 1
ATOM 1343 C CA . GLY A 1 173 ? -8.558 -16.369 0.319 1.00 97.88 173 GLY A CA 1
ATOM 1344 C C . GLY A 1 173 ? -7.777 -15.271 -0.416 1.00 97.88 173 GLY A C 1
ATOM 1345 O O . GLY A 1 173 ? -8.380 -14.304 -0.881 1.00 97.88 173 GLY A O 1
ATOM 1346 N N . TYR A 1 174 ? -6.457 -15.409 -0.617 1.00 97.38 174 TYR A N 1
ATOM 1347 C CA . TYR A 1 174 ? -5.706 -14.471 -1.468 1.00 97.38 174 TYR A CA 1
ATOM 1348 C C . TYR A 1 174 ? -6.117 -14.574 -2.940 1.00 97.38 174 TYR A C 1
ATOM 1350 O O . TYR A 1 174 ? -6.126 -13.566 -3.650 1.00 97.38 174 TYR A O 1
ATOM 1358 N N . ILE A 1 175 ? -6.465 -15.777 -3.404 1.00 97.38 175 ILE A N 1
ATOM 1359 C CA . ILE A 1 175 ? -6.977 -15.982 -4.759 1.00 97.38 175 ILE A CA 1
ATOM 1360 C C . ILE A 1 175 ? -8.375 -15.383 -4.888 1.00 97.38 175 ILE A C 1
ATOM 1362 O O . ILE A 1 175 ? -8.655 -14.756 -5.906 1.00 97.38 175 ILE A O 1
ATOM 1366 N N . ASP A 1 176 ? -9.223 -15.497 -3.869 1.00 97.56 176 ASP A N 1
ATOM 1367 C CA . ASP A 1 176 ? -10.548 -14.868 -3.880 1.00 97.56 176 ASP A CA 1
ATOM 1368 C C . ASP A 1 176 ? -10.459 -13.337 -3.913 1.00 97.56 176 ASP A C 1
ATOM 1370 O O . ASP A 1 176 ? -11.133 -12.699 -4.726 1.00 97.56 176 ASP A O 1
ATOM 1374 N N . LEU A 1 177 ? -9.554 -12.740 -3.127 1.00 97.50 177 LEU A N 1
ATOM 1375 C CA . LEU A 1 177 ? -9.274 -11.301 -3.197 1.00 97.50 177 LEU A CA 1
ATOM 1376 C C . LEU A 1 177 ? -8.744 -10.887 -4.577 1.00 97.50 177 LEU A C 1
ATOM 1378 O O . LEU A 1 177 ? -9.184 -9.874 -5.125 1.00 97.50 177 LEU A O 1
ATOM 1382 N N . LEU A 1 178 ? -7.839 -11.676 -5.170 1.00 96.81 178 LEU A N 1
ATOM 1383 C CA . LEU A 1 178 ? -7.339 -11.428 -6.524 1.00 96.81 178 LEU A CA 1
ATOM 1384 C C . LEU A 1 178 ? -8.462 -11.519 -7.565 1.00 96.81 178 LEU A C 1
ATOM 1386 O O . LEU A 1 178 ? -8.519 -10.683 -8.462 1.00 96.81 178 LEU A O 1
ATOM 1390 N N . ARG A 1 179 ? -9.358 -12.508 -7.455 1.00 97.31 179 ARG A N 1
ATOM 1391 C CA . ARG A 1 179 ? -10.512 -12.676 -8.352 1.00 97.31 179 ARG A CA 1
ATOM 1392 C C . ARG A 1 179 ? -11.457 -11.486 -8.263 1.00 97.31 179 ARG A C 1
ATOM 1394 O O . ARG A 1 179 ? -11.843 -10.965 -9.306 1.00 97.31 179 ARG A O 1
ATOM 1401 N N . PHE A 1 180 ? -11.784 -11.048 -7.048 1.00 97.75 180 PHE A N 1
ATOM 1402 C CA . PHE A 1 180 ? -12.611 -9.867 -6.816 1.00 97.75 180 PHE A CA 1
ATOM 1403 C C . PHE A 1 180 ? -11.977 -8.619 -7.444 1.00 97.75 180 PHE A C 1
ATOM 1405 O O . PHE A 1 180 ? -12.582 -7.973 -8.297 1.00 97.75 180 PHE A O 1
ATOM 1412 N N . TRP A 1 181 ? -10.711 -8.337 -7.121 1.00 97.62 181 TRP A N 1
ATOM 1413 C CA . TRP A 1 181 ? -9.990 -7.199 -7.695 1.00 97.62 181 TRP A CA 1
ATOM 1414 C C . TRP A 1 181 ? -9.888 -7.269 -9.227 1.00 97.62 181 TRP A C 1
ATOM 1416 O O . TRP A 1 181 ? -10.036 -6.255 -9.909 1.00 97.62 181 TRP A O 1
ATOM 1426 N N . TRP A 1 182 ? -9.660 -8.459 -9.789 1.00 97.44 182 TRP A N 1
ATOM 1427 C CA . TRP A 1 182 ? -9.566 -8.658 -11.234 1.00 97.44 182 TRP A CA 1
ATOM 1428 C C . TRP A 1 182 ? -10.871 -8.319 -11.959 1.00 97.44 182 TRP A C 1
ATOM 1430 O O . TRP A 1 182 ? -10.836 -7.700 -13.024 1.00 97.44 182 TRP A O 1
ATOM 1440 N N . GLN A 1 183 ? -12.013 -8.719 -11.392 1.00 97.25 183 GLN A N 1
ATOM 1441 C CA . GLN A 1 183 ? -13.338 -8.475 -11.968 1.00 97.25 183 GLN A CA 1
ATOM 1442 C C . GLN A 1 183 ? -13.710 -6.988 -11.961 1.00 97.25 183 GLN A C 1
ATOM 1444 O O . GLN A 1 183 ? -14.228 -6.489 -12.967 1.00 97.25 183 GLN A O 1
ATOM 1449 N N . GLU A 1 184 ? -13.403 -6.296 -10.864 1.00 96.75 184 GLU A N 1
ATOM 1450 C CA . GLU A 1 184 ? -13.759 -4.888 -10.663 1.00 96.75 184 GLU A CA 1
ATOM 1451 C C . GLU A 1 184 ? -12.793 -3.921 -11.360 1.00 96.75 184 GLU A C 1
ATOM 1453 O O . GLU A 1 184 ? -13.219 -2.932 -11.953 1.00 96.75 184 GLU A O 1
ATOM 1458 N N . LEU A 1 185 ? -11.487 -4.205 -11.324 1.00 95.44 185 LEU A N 1
ATOM 1459 C CA . LEU A 1 185 ? -10.450 -3.280 -11.791 1.00 95.44 185 LEU A CA 1
ATOM 1460 C C . LEU A 1 185 ? -9.469 -3.934 -12.762 1.00 95.44 185 LEU A C 1
ATOM 1462 O O . LEU A 1 185 ? -9.261 -3.420 -13.859 1.00 95.44 185 LEU A O 1
ATOM 1466 N N . GLY A 1 186 ? -8.874 -5.065 -12.372 1.00 94.81 186 GLY A N 1
ATOM 1467 C CA . GLY A 1 186 ? -7.688 -5.611 -13.038 1.00 94.81 186 GLY A CA 1
ATOM 1468 C C . GLY A 1 186 ? -7.853 -5.828 -14.544 1.00 94.81 186 GLY A C 1
ATOM 1469 O O . GLY A 1 186 ? -7.004 -5.395 -15.314 1.00 94.81 186 GLY A O 1
ATOM 1470 N N . ARG A 1 187 ? -8.971 -6.415 -14.989 1.00 94.50 187 ARG A N 1
ATOM 1471 C CA . ARG A 1 187 ? -9.210 -6.721 -16.414 1.00 94.50 187 ARG A CA 1
ATOM 1472 C C . ARG A 1 187 ? -9.297 -5.502 -17.342 1.00 94.50 187 ARG A C 1
ATOM 1474 O O . ARG A 1 187 ? -9.242 -5.678 -18.553 1.00 94.50 187 ARG A O 1
ATOM 1481 N N . ASN A 1 188 ? -9.494 -4.306 -16.785 1.00 96.00 188 ASN A N 1
ATOM 1482 C CA . ASN A 1 188 ? -9.659 -3.061 -17.539 1.00 96.00 188 ASN A CA 1
ATOM 1483 C C . ASN A 1 188 ? -8.376 -2.213 -17.561 1.00 96.00 188 ASN A C 1
ATOM 1485 O O . ASN A 1 188 ? -8.390 -1.095 -18.073 1.00 96.00 188 ASN A O 1
ATOM 1489 N N . LEU A 1 189 ? -7.287 -2.708 -16.967 1.00 96.69 189 LEU A N 1
ATOM 1490 C CA . LEU A 1 189 ? -5.992 -2.038 -16.987 1.00 96.69 189 LEU A CA 1
ATOM 1491 C C . LEU A 1 189 ? -5.287 -2.226 -18.335 1.00 96.69 189 LEU A C 1
ATOM 1493 O O . LEU A 1 189 ? -5.588 -3.149 -19.090 1.00 96.69 189 LEU A O 1
ATOM 1497 N N . SER A 1 190 ? -4.332 -1.341 -18.618 1.00 97.06 190 SER A N 1
ATOM 1498 C CA . SER A 1 190 ? -3.450 -1.463 -19.778 1.00 97.06 190 SER A CA 1
ATOM 1499 C C . SER A 1 190 ? -2.475 -2.634 -19.616 1.00 97.06 190 SER A C 1
ATOM 1501 O O . SER A 1 190 ? -2.157 -3.041 -18.494 1.00 97.06 190 SER A O 1
ATOM 1503 N N . ASP A 1 191 ? -1.947 -3.133 -20.733 1.00 94.38 191 ASP A N 1
ATOM 1504 C CA . ASP A 1 191 ? -0.951 -4.209 -20.723 1.00 94.38 191 ASP A CA 1
ATOM 1505 C C . ASP A 1 191 ? 0.304 -3.831 -19.921 1.00 94.38 191 ASP A C 1
ATOM 1507 O O . ASP A 1 191 ? 0.810 -4.658 -19.165 1.00 94.38 191 ASP A O 1
ATOM 1511 N N . ASP A 1 192 ? 0.760 -2.577 -19.999 1.00 94.50 192 ASP A N 1
ATOM 1512 C CA . ASP A 1 192 ? 1.930 -2.095 -19.252 1.00 94.50 192 ASP A CA 1
ATOM 1513 C C . ASP A 1 192 ? 1.699 -2.136 -17.731 1.00 94.50 192 ASP A C 1
ATOM 1515 O O . ASP A 1 192 ? 2.567 -2.560 -16.956 1.00 94.50 192 ASP A O 1
ATOM 1519 N N . ASP A 1 193 ? 0.511 -1.723 -17.278 1.00 95.12 193 ASP A N 1
ATOM 1520 C CA . ASP A 1 193 ? 0.151 -1.784 -15.862 1.00 95.12 193 ASP A CA 1
ATOM 1521 C C . ASP A 1 193 ? -0.014 -3.224 -15.383 1.00 95.12 193 ASP A C 1
ATOM 1523 O O . ASP A 1 193 ? 0.451 -3.574 -14.293 1.00 95.12 193 ASP A O 1
ATOM 1527 N N . LEU A 1 194 ? -0.624 -4.078 -16.205 1.00 95.50 194 LEU A N 1
ATOM 1528 C CA . LEU A 1 194 ? -0.753 -5.501 -15.921 1.00 95.50 194 LEU A CA 1
ATOM 1529 C C . LEU A 1 194 ? 0.611 -6.181 -15.835 1.00 95.50 194 LEU A C 1
ATOM 1531 O O . LEU A 1 194 ? 0.873 -6.900 -14.869 1.00 95.50 194 LEU A O 1
ATOM 1535 N N . GLU A 1 195 ? 1.511 -5.924 -16.780 1.00 93.88 195 GLU A N 1
ATOM 1536 C CA . GLU A 1 195 ? 2.861 -6.478 -16.766 1.00 93.88 195 GLU A CA 1
ATOM 1537 C C . GLU A 1 195 ? 3.626 -6.028 -15.518 1.00 93.88 195 GLU A C 1
ATOM 1539 O O . GLU A 1 195 ? 4.310 -6.837 -14.883 1.00 93.88 195 GLU A O 1
ATOM 1544 N N . ARG A 1 196 ? 3.455 -4.770 -15.095 1.00 95.31 196 ARG A N 1
ATOM 1545 C CA . ARG A 1 196 ? 4.050 -4.246 -13.861 1.00 95.31 196 ARG A CA 1
ATOM 1546 C C . ARG A 1 196 ? 3.502 -4.935 -12.611 1.00 95.31 196 ARG A C 1
ATOM 1548 O O . ARG A 1 196 ? 4.294 -5.343 -11.760 1.00 95.31 196 ARG A O 1
ATOM 1555 N N . ILE A 1 197 ? 2.182 -5.078 -12.496 1.00 95.69 197 ILE A N 1
ATOM 1556 C CA . ILE A 1 197 ? 1.518 -5.703 -11.339 1.00 95.69 197 ILE A CA 1
ATOM 1557 C C . ILE A 1 197 ? 1.871 -7.194 -11.249 1.00 95.69 197 ILE A C 1
ATOM 1559 O O . ILE A 1 197 ? 2.237 -7.689 -10.182 1.00 95.69 197 ILE A O 1
ATOM 1563 N N . PHE A 1 198 ? 1.838 -7.908 -12.377 1.00 96.06 198 PHE A N 1
ATOM 1564 C CA . PHE A 1 198 ? 2.098 -9.349 -12.450 1.00 96.06 198 PHE A CA 1
ATOM 1565 C C . PHE A 1 198 ? 3.568 -9.704 -12.710 1.00 96.06 198 PHE A C 1
ATOM 1567 O O . PHE A 1 198 ? 3.901 -10.879 -12.904 1.00 96.06 198 PHE A O 1
ATOM 1574 N N . ARG A 1 199 ? 4.484 -8.728 -12.664 1.00 94.94 199 ARG A N 1
ATOM 1575 C CA . ARG A 1 199 ? 5.913 -8.926 -12.945 1.00 94.94 199 ARG A CA 1
ATOM 1576 C C . ARG A 1 199 ? 6.541 -10.096 -12.178 1.00 94.94 199 ARG A C 1
ATOM 1578 O O . ARG A 1 199 ? 7.295 -10.851 -12.804 1.00 94.94 199 ARG A O 1
ATOM 1585 N N . PRO A 1 200 ? 6.273 -10.308 -10.872 1.00 96.38 200 PRO A N 1
ATOM 1586 C CA . PRO A 1 200 ? 6.816 -11.462 -10.156 1.00 96.38 200 PRO A CA 1
ATOM 1587 C C . PRO A 1 200 ? 6.333 -12.800 -10.736 1.00 96.38 200 PRO A C 1
ATOM 1589 O O . PRO A 1 200 ? 7.141 -13.711 -10.932 1.00 96.38 200 PRO A O 1
ATOM 1592 N N . MET A 1 201 ? 5.045 -12.903 -11.079 1.00 95.50 201 MET A N 1
ATOM 1593 C CA . MET A 1 201 ? 4.425 -14.105 -11.647 1.00 95.50 201 MET A CA 1
ATOM 1594 C C . MET A 1 201 ? 4.970 -14.399 -13.049 1.00 95.50 201 MET A C 1
ATOM 1596 O O . MET A 1 201 ? 5.385 -15.526 -13.328 1.00 95.50 201 MET A O 1
ATOM 1600 N N . LEU A 1 202 ? 5.060 -13.375 -13.903 1.00 94.88 202 LEU A N 1
ATOM 1601 C CA . LEU A 1 202 ? 5.642 -13.479 -15.244 1.00 94.88 202 LEU A CA 1
ATOM 1602 C C . LEU A 1 202 ? 7.121 -13.885 -15.181 1.00 94.88 202 LEU A C 1
ATOM 1604 O O . LEU A 1 202 ? 7.564 -14.789 -15.894 1.00 94.88 202 LEU A O 1
ATOM 1608 N N . SER A 1 203 ? 7.887 -13.278 -14.271 1.00 94.31 203 SER A N 1
ATOM 1609 C CA . SER A 1 203 ? 9.303 -13.604 -14.060 1.00 94.31 203 SER A CA 1
ATOM 1610 C C . SER A 1 203 ? 9.492 -15.047 -13.598 1.00 94.31 203 SER A C 1
ATOM 1612 O O . SER A 1 203 ? 10.392 -15.747 -14.077 1.00 94.31 203 SER A O 1
ATOM 1614 N N . TYR A 1 204 ? 8.632 -15.521 -12.696 1.00 96.31 204 TYR A N 1
ATOM 1615 C CA . TYR A 1 204 ? 8.630 -16.910 -12.262 1.00 96.31 204 TYR A CA 1
ATOM 1616 C C . TYR A 1 204 ? 8.303 -17.856 -13.425 1.00 96.31 204 TYR A C 1
ATOM 1618 O O . TYR A 1 204 ? 9.075 -18.784 -13.676 1.00 96.31 204 TYR A O 1
ATOM 1626 N N . ALA A 1 205 ? 7.245 -17.587 -14.197 1.00 95.81 205 ALA A N 1
ATOM 1627 C CA . ALA A 1 205 ? 6.868 -18.385 -15.366 1.00 95.81 205 ALA A CA 1
ATOM 1628 C C . ALA A 1 205 ? 7.995 -18.447 -16.414 1.00 95.81 205 ALA A C 1
ATOM 1630 O O . ALA A 1 205 ? 8.318 -19.523 -16.920 1.00 95.81 205 ALA A O 1
ATOM 1631 N N . LYS A 1 206 ? 8.672 -17.322 -16.677 1.00 93.31 206 LYS A N 1
ATOM 1632 C CA . LYS A 1 206 ? 9.860 -17.254 -17.544 1.00 93.31 206 LYS A CA 1
ATOM 1633 C C . LYS A 1 206 ? 11.010 -18.114 -17.012 1.00 93.31 206 LYS A C 1
ATOM 1635 O O . LYS A 1 206 ? 11.678 -18.803 -17.785 1.00 93.31 206 LYS A O 1
ATOM 1640 N N . LYS A 1 207 ? 11.252 -18.111 -15.695 1.00 94.25 207 LYS A N 1
ATOM 1641 C CA . LYS A 1 207 ? 12.277 -18.952 -15.052 1.00 94.25 207 LYS A 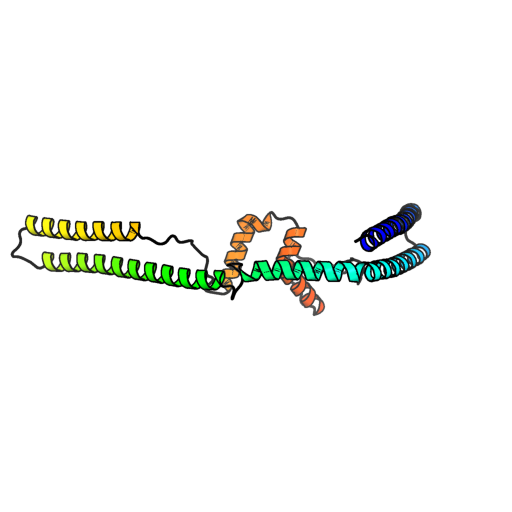CA 1
ATOM 1642 C C . LYS A 1 207 ? 11.941 -20.443 -15.155 1.00 94.25 207 LYS A C 1
ATOM 1644 O O . LYS A 1 207 ? 12.852 -21.235 -15.384 1.00 94.25 207 LYS A O 1
ATOM 1649 N N . GLN A 1 208 ? 10.671 -20.820 -15.012 1.00 96.00 208 GLN A N 1
ATOM 1650 C CA . GLN A 1 208 ? 10.224 -22.209 -15.172 1.00 96.00 208 GLN A CA 1
ATOM 1651 C C . GLN A 1 208 ? 10.318 -22.679 -16.627 1.00 96.00 208 GLN A C 1
ATOM 1653 O O . GLN A 1 208 ? 10.793 -23.785 -16.879 1.00 96.00 208 GLN A O 1
ATOM 1658 N N . ALA A 1 209 ? 10.003 -21.812 -17.592 1.00 94.44 209 ALA A N 1
ATOM 1659 C CA . ALA A 1 209 ? 10.096 -22.144 -19.012 1.00 94.44 209 ALA A CA 1
ATOM 1660 C C . ALA A 1 209 ? 11.524 -22.494 -19.451 1.00 94.44 209 ALA A C 1
ATOM 1662 O O . ALA A 1 209 ? 11.711 -23.396 -20.265 1.00 94.44 209 ALA A O 1
ATOM 1663 N N . ARG A 1 210 ? 12.544 -21.861 -18.850 1.00 91.69 210 ARG A N 1
ATOM 1664 C CA . ARG A 1 210 ? 13.963 -22.222 -19.052 1.00 91.69 210 ARG A CA 1
ATOM 1665 C C . ARG A 1 210 ? 14.309 -23.631 -18.567 1.00 91.69 210 ARG A C 1
ATOM 1667 O O . ARG A 1 210 ? 15.287 -24.202 -19.029 1.00 91.69 210 ARG A O 1
ATOM 1674 N N . LYS A 1 211 ? 13.522 -24.178 -17.640 1.00 95.69 211 LYS A N 1
ATOM 1675 C CA . LYS A 1 211 ? 13.631 -25.558 -17.146 1.00 95.69 211 LYS A CA 1
ATOM 1676 C C . LYS A 1 211 ? 12.722 -26.529 -17.911 1.00 95.69 211 LYS A C 1
ATOM 1678 O O . LYS A 1 211 ? 12.560 -27.664 -17.484 1.00 95.69 211 LYS A O 1
ATOM 1683 N N . GLY A 1 212 ? 12.085 -26.078 -18.992 1.00 94.38 212 GLY A N 1
ATOM 1684 C CA . GLY A 1 212 ? 11.144 -26.875 -19.781 1.00 94.38 212 GLY A CA 1
ATOM 1685 C C . GLY A 1 212 ? 9.709 -26.902 -19.245 1.00 94.38 212 GLY A C 1
ATOM 1686 O O . GLY A 1 212 ? 8.850 -27.514 -19.873 1.00 94.38 212 GLY A O 1
ATOM 1687 N N . VAL A 1 213 ? 9.404 -26.219 -18.135 1.00 95.94 213 VAL A N 1
ATOM 1688 C CA . VAL A 1 213 ? 8.049 -26.182 -17.560 1.00 95.94 213 VAL A CA 1
ATOM 1689 C C . VAL A 1 213 ? 7.311 -24.936 -18.045 1.00 95.94 213 VAL A C 1
ATOM 1691 O O . VAL A 1 213 ? 7.689 -23.814 -17.712 1.00 95.94 213 VAL A O 1
ATOM 1694 N N . ARG A 1 214 ? 6.246 -25.128 -18.828 1.00 95.25 214 ARG A N 1
ATOM 1695 C CA . ARG A 1 214 ? 5.433 -24.046 -19.406 1.00 95.25 214 ARG A CA 1
ATOM 1696 C C . ARG A 1 214 ? 3.992 -24.124 -18.917 1.00 95.25 214 ARG A C 1
ATOM 1698 O O . ARG A 1 214 ? 3.450 -25.218 -18.754 1.00 95.25 214 ARG A O 1
ATOM 1705 N N . VAL A 1 215 ? 3.372 -22.963 -18.716 1.00 94.62 215 VAL A N 1
ATOM 1706 C CA . VAL A 1 215 ? 1.937 -22.880 -18.420 1.00 94.62 215 VAL A CA 1
ATOM 1707 C C . VAL A 1 215 ? 1.159 -23.312 -19.663 1.00 94.62 215 VAL A C 1
ATOM 1709 O O . VAL A 1 215 ? 1.386 -22.781 -20.747 1.00 94.62 215 VAL A O 1
ATOM 1712 N N . LYS A 1 216 ? 0.252 -24.282 -19.515 1.00 94.06 216 LYS A N 1
ATOM 1713 C CA . LYS A 1 216 ? -0.649 -24.718 -20.590 1.00 94.06 216 LYS A CA 1
ATOM 1714 C C . LYS A 1 216 ? -1.917 -23.869 -20.539 1.00 94.06 216 LYS A C 1
ATOM 1716 O O . LYS A 1 216 ? -2.750 -24.071 -19.663 1.00 94.06 216 LYS A O 1
ATOM 1721 N N . SER A 1 217 ? -2.042 -22.906 -21.445 1.00 94.94 217 SER A N 1
ATOM 1722 C CA . SER A 1 217 ? -3.202 -22.017 -21.545 1.00 94.94 217 SER A CA 1
ATOM 1723 C C . SER A 1 217 ? -3.357 -21.537 -22.983 1.00 94.94 217 SER A C 1
ATOM 1725 O O . SER A 1 217 ? -2.358 -21.272 -23.643 1.00 94.94 217 SER A O 1
ATOM 1727 N N . VAL A 1 218 ? -4.596 -21.380 -23.452 1.00 96.06 218 VAL A N 1
ATOM 1728 C CA . VAL A 1 218 ? -4.884 -20.751 -24.757 1.00 96.06 218 VAL A CA 1
ATOM 1729 C C . VAL A 1 218 ? -4.578 -19.250 -24.760 1.00 96.06 218 VAL A C 1
ATOM 1731 O O . VAL A 1 218 ? -4.455 -18.650 -25.819 1.00 96.06 218 VAL A O 1
ATOM 1734 N N . TYR A 1 219 ? -4.431 -18.652 -23.575 1.00 94.19 219 TYR A N 1
ATOM 1735 C CA . TYR A 1 219 ? -4.177 -17.224 -23.389 1.00 94.19 219 TYR A CA 1
ATOM 1736 C C . TYR A 1 219 ? -2.687 -16.883 -23.223 1.00 94.19 219 TYR A C 1
ATOM 1738 O O . TYR A 1 219 ? -2.357 -15.725 -22.994 1.00 94.19 219 TYR A O 1
ATOM 1746 N N . ILE A 1 220 ? -1.781 -17.871 -23.258 1.00 93.50 220 ILE A N 1
ATOM 1747 C CA . ILE A 1 220 ? -0.346 -17.664 -23.003 1.00 93.50 220 ILE A CA 1
ATOM 1748 C C . ILE A 1 220 ? 0.482 -18.378 -24.072 1.00 93.50 220 ILE A C 1
ATOM 1750 O O . ILE A 1 220 ? 0.390 -19.593 -24.233 1.00 93.50 220 ILE A O 1
ATOM 1754 N N . GLU A 1 221 ? 1.358 -17.628 -24.739 1.00 93.94 221 GLU A N 1
ATOM 1755 C CA . GLU A 1 221 ? 2.318 -18.136 -25.722 1.00 93.94 221 GLU A CA 1
ATOM 1756 C C . GLU A 1 221 ? 3.761 -17.867 -25.256 1.00 93.94 221 GLU A C 1
ATOM 1758 O O . GLU A 1 221 ? 4.046 -16.849 -24.626 1.00 93.94 221 GLU A O 1
ATOM 1763 N N . TYR A 1 222 ? 4.692 -18.770 -25.580 1.00 92.56 222 TYR A N 1
ATOM 1764 C CA . TYR A 1 222 ? 6.124 -18.587 -25.328 1.00 92.56 222 TYR A CA 1
ATOM 1765 C C . TYR A 1 222 ? 6.865 -18.383 -26.652 1.00 92.56 222 TYR A C 1
ATOM 1767 O O . TYR A 1 222 ? 6.951 -19.320 -27.445 1.00 92.56 222 TYR A O 1
ATOM 1775 N N . ARG A 1 223 ? 7.437 -17.189 -26.854 1.00 90.44 223 ARG A N 1
ATOM 1776 C CA . ARG A 1 223 ? 8.209 -16.815 -28.052 1.00 90.44 223 ARG A CA 1
ATOM 1777 C C . ARG A 1 223 ? 9.704 -16.711 -27.757 1.00 90.44 223 ARG A C 1
ATOM 1779 O O . ARG A 1 223 ? 10.104 -16.361 -26.644 1.00 90.44 223 ARG A O 1
ATOM 1786 N N . GLU A 1 224 ? 10.525 -17.025 -28.753 1.00 88.44 224 GLU A N 1
ATOM 1787 C CA . GLU A 1 224 ? 11.979 -16.890 -28.670 1.00 88.44 224 GLU A CA 1
ATOM 1788 C C . GLU A 1 224 ? 12.392 -15.453 -29.006 1.00 88.44 224 GLU A C 1
ATOM 1790 O O . GLU A 1 224 ? 12.053 -14.934 -30.066 1.00 88.44 224 GLU A O 1
ATOM 1795 N N . GLU A 1 225 ? 13.132 -14.809 -28.103 1.00 84.12 225 GLU A N 1
ATOM 1796 C CA . GLU A 1 225 ? 13.717 -13.486 -28.332 1.00 84.12 225 GLU A CA 1
ATOM 1797 C C . GLU A 1 225 ? 15.249 -13.573 -28.223 1.00 84.12 225 GLU A C 1
ATOM 1799 O O . GLU A 1 225 ? 15.761 -14.238 -27.307 1.00 84.12 225 GLU A O 1
ATOM 1804 N N . PRO A 1 226 ? 16.008 -12.901 -29.111 1.00 79.00 226 PRO A N 1
ATOM 1805 C CA . PRO A 1 226 ? 17.460 -12.850 -29.012 1.00 79.00 226 PRO A CA 1
ATOM 1806 C C . PRO A 1 226 ? 17.917 -12.264 -27.671 1.00 79.00 226 PRO A C 1
ATOM 1808 O O . PRO A 1 226 ? 17.366 -11.285 -27.158 1.00 79.00 226 PRO A O 1
ATOM 1811 N N . LYS A 1 227 ? 18.969 -12.847 -27.091 1.00 74.69 227 LYS A N 1
ATOM 1812 C CA . LYS A 1 227 ? 19.527 -12.363 -25.822 1.00 74.69 227 LYS A CA 1
ATOM 1813 C C . LYS A 1 227 ? 20.077 -10.941 -26.002 1.00 74.69 227 LYS A C 1
ATOM 1815 O O . LYS A 1 227 ? 20.943 -10.727 -26.838 1.00 74.69 227 LYS A O 1
ATOM 1820 N N . GLY A 1 228 ? 19.611 -10.002 -25.176 1.00 63.28 228 GLY A N 1
ATOM 1821 C CA . GLY A 1 228 ? 20.165 -8.643 -25.087 1.00 63.28 228 GLY A CA 1
ATOM 1822 C C . GLY A 1 228 ? 19.629 -7.621 -26.096 1.00 63.28 228 GLY A C 1
ATOM 1823 O O . GLY A 1 228 ? 20.146 -6.514 -26.128 1.00 63.28 228 GLY A O 1
ATOM 1824 N N . VAL A 1 229 ? 18.609 -7.957 -26.898 1.00 57.06 229 VAL A N 1
ATOM 1825 C CA . VAL A 1 229 ? 18.075 -7.047 -27.938 1.00 57.06 229 VAL A CA 1
ATOM 1826 C C . VAL A 1 229 ? 17.038 -6.050 -27.406 1.00 57.06 229 VAL A C 1
ATOM 1828 O O . VAL A 1 229 ? 16.857 -4.984 -27.986 1.00 57.06 229 VAL A O 1
ATOM 1831 N N . ARG A 1 230 ? 16.406 -6.332 -26.264 1.00 54.78 230 ARG A N 1
ATOM 1832 C CA . ARG A 1 230 ? 15.599 -5.345 -25.536 1.00 54.78 230 ARG A CA 1
ATOM 1833 C C . ARG A 1 230 ? 16.441 -4.725 -24.425 1.00 54.78 230 ARG A C 1
ATOM 1835 O O . ARG A 1 230 ? 16.860 -5.434 -23.508 1.00 54.78 230 ARG A O 1
ATOM 1842 N N . ALA A 1 231 ? 16.695 -3.419 -24.526 1.00 42.28 231 ALA A N 1
ATOM 1843 C CA . ALA A 1 231 ? 17.149 -2.633 -23.386 1.00 42.28 231 ALA A CA 1
ATOM 1844 C C . ALA A 1 231 ? 16.069 -2.723 -22.297 1.00 42.28 231 ALA A C 1
ATOM 1846 O O . ALA A 1 231 ? 14.884 -2.575 -22.595 1.00 42.28 231 ALA A O 1
ATOM 1847 N N . ALA A 1 232 ? 16.490 -3.083 -21.084 1.00 37.00 232 ALA A N 1
ATOM 1848 C CA . ALA A 1 232 ? 15.622 -3.154 -19.913 1.00 37.00 232 ALA A CA 1
ATOM 1849 C C . ALA A 1 232 ? 15.198 -1.762 -19.438 1.00 37.00 232 ALA A C 1
ATOM 1851 O O . ALA A 1 232 ? 15.986 -0.811 -19.649 1.00 37.00 232 ALA A O 1
#

Secondary structure (DSSP, 8-state):
-HHHHHHHHHHHHHHHHHHHHHHHHHHHHHHH---HHHHHHHHHHHHHHHHHHHHHHHHHHHHHHHHHHHHHHHHHHHHHH-TTSTTSHHHHHHHHHHHHHHHHHHHHHHHHHHHHHHHHHHHHHHHT-TTS-HHHHHHHHHHHHHHHHHHHHHHHHTPPP--------STHHHHHHHHHHHHHTGGGS-HHHHHHHTHHHHHHHHHHHTTT-----TT-------TT-S--

Radius of gyration: 35.61 Å; chains: 1; bounding box: 83×53×91 Å

pLDDT: mean 93.59, std 7.84, range [37.0, 98.25]